Protein AF-A0A2V8C1H8-F1 (afdb_monomer_lite)

Secondary structure (DSSP, 8-state):
--EEEEEEEEHHHHHHHHHHHSSSSS--EEEEEEEEEEEE-TTT-PEEEEEEEEEEEEPPGGGEEEEETTEEEE-SHHHHHHHHHHHTTT-EEEEEEEETTS-SS--HHHHHHHHHHHHHHHHHS---S-EEEEEEETTS-EEEEEE-TT--EEEEEEEEEESSSEEEE-TTTTS----GGGHHHHHHH-HHHHHHHHTS-------STHHHHHHHHH--

Radius of gyration: 19.09 Å; chains: 1; bounding box: 46×41×57 Å

Structure (mmCIF, N/CA/C/O backbone):
data_AF-A0A2V8C1H8-F1
#
_entry.id   AF-A0A2V8C1H8-F1
#
loop_
_atom_site.group_PDB
_atom_site.id
_atom_site.type_symbol
_atom_site.label_atom_id
_atom_site.label_alt_id
_atom_site.label_comp_id
_atom_site.label_asym_id
_atom_site.label_entity_id
_atom_site.label_seq_id
_atom_site.pdbx_PDB_ins_code
_atom_site.Cartn_x
_atom_site.Cartn_y
_atom_site.Cartn_z
_atom_site.occupancy
_atom_site.B_iso_or_equiv
_atom_site.auth_seq_id
_atom_site.auth_comp_id
_atom_site.auth_asym_id
_atom_site.auth_atom_id
_atom_site.pdbx_PDB_model_num
ATOM 1 N N . MET A 1 1 ? 4.255 -23.712 -2.188 1.00 62.22 1 MET A N 1
ATOM 2 C CA . MET A 1 1 ? 4.401 -22.598 -3.149 1.00 62.22 1 MET A CA 1
ATOM 3 C C . MET A 1 1 ? 4.505 -21.315 -2.352 1.00 62.22 1 MET A C 1
ATOM 5 O O . MET A 1 1 ? 3.707 -21.138 -1.440 1.00 62.22 1 MET A O 1
ATOM 9 N N . THR A 1 2 ? 5.492 -20.473 -2.643 1.00 83.75 2 THR A N 1
ATOM 10 C CA . THR A 1 2 ? 5.665 -19.178 -1.969 1.00 83.75 2 THR A CA 1
ATOM 11 C C . THR A 1 2 ? 4.671 -18.170 -2.546 1.00 83.75 2 THR A C 1
ATOM 13 O O . THR A 1 2 ? 4.458 -18.145 -3.760 1.00 83.75 2 THR A O 1
ATOM 16 N N . ILE A 1 3 ? 4.033 -17.376 -1.682 1.00 92.44 3 ILE A N 1
ATOM 17 C CA . ILE A 1 3 ? 3.100 -16.318 -2.090 1.00 92.44 3 ILE A CA 1
ATOM 18 C C . ILE A 1 3 ? 3.845 -14.986 -2.085 1.00 92.44 3 ILE A C 1
ATOM 20 O O . ILE A 1 3 ? 4.402 -14.570 -1.069 1.00 92.44 3 ILE A O 1
ATOM 24 N N . ARG A 1 4 ? 3.822 -14.301 -3.225 1.00 95.19 4 ARG A N 1
ATOM 25 C CA . ARG A 1 4 ? 4.374 -12.966 -3.406 1.00 95.19 4 ARG A CA 1
ATOM 26 C C . ARG A 1 4 ? 3.260 -11.929 -3.314 1.00 95.19 4 ARG A C 1
ATOM 28 O O . ARG A 1 4 ? 2.435 -11.815 -4.218 1.00 95.19 4 ARG A O 1
ATOM 35 N N . HIS A 1 5 ? 3.266 -11.130 -2.252 1.00 97.69 5 HIS A N 1
ATOM 36 C CA . HIS A 1 5 ? 2.336 -10.010 -2.107 1.00 97.69 5 HIS A CA 1
ATOM 37 C C . HIS A 1 5 ? 2.789 -8.798 -2.922 1.00 97.69 5 HIS A C 1
ATOM 39 O O . HIS A 1 5 ? 3.953 -8.395 -2.839 1.00 97.69 5 HIS A O 1
ATOM 45 N N . THR A 1 6 ? 1.873 -8.190 -3.675 1.00 97.94 6 THR A N 1
ATOM 46 C CA . THR A 1 6 ? 2.119 -6.926 -4.386 1.00 97.94 6 THR A CA 1
ATOM 47 C C . THR A 1 6 ? 0.960 -5.950 -4.210 1.00 97.94 6 THR A C 1
ATOM 49 O O . THR A 1 6 ? -0.184 -6.351 -4.001 1.00 97.94 6 THR A O 1
ATOM 52 N N . PHE A 1 7 ? 1.253 -4.657 -4.298 1.00 98.69 7 PHE A N 1
ATOM 53 C CA . PHE A 1 7 ? 0.284 -3.585 -4.106 1.00 98.69 7 PHE A CA 1
ATOM 54 C C . PHE A 1 7 ? 0.324 -2.624 -5.294 1.00 98.69 7 PHE A C 1
ATOM 56 O O . PHE A 1 7 ? 1.380 -2.365 -5.877 1.00 98.69 7 PHE A O 1
ATOM 63 N N . THR A 1 8 ? -0.827 -2.127 -5.730 1.00 98.56 8 THR A N 1
ATOM 64 C CA . THR A 1 8 ? -0.920 -1.200 -6.863 1.00 98.56 8 THR A CA 1
ATOM 65 C C . THR A 1 8 ? -1.994 -0.155 -6.608 1.00 98.56 8 THR A C 1
ATOM 67 O O . THR A 1 8 ? -3.108 -0.491 -6.214 1.00 98.56 8 THR A O 1
ATOM 70 N N . MET A 1 9 ? -1.667 1.105 -6.866 1.00 98.31 9 MET A N 1
ATOM 71 C CA . MET A 1 9 ? -2.604 2.223 -6.807 1.00 98.31 9 MET A CA 1
ATOM 72 C C . MET A 1 9 ? -2.387 3.169 -7.985 1.00 98.31 9 MET A C 1
ATOM 74 O O . MET A 1 9 ? -1.314 3.181 -8.590 1.00 98.31 9 MET A O 1
ATOM 78 N N . LEU A 1 10 ? -3.409 3.942 -8.334 1.00 98.56 10 LEU A N 1
ATOM 79 C CA . LEU A 1 10 ? -3.303 4.968 -9.368 1.00 98.56 10 LEU A CA 1
ATOM 80 C C . LEU A 1 10 ? -2.638 6.234 -8.814 1.00 98.56 10 LEU A C 1
ATOM 82 O O . LEU A 1 10 ? -2.763 6.529 -7.626 1.00 98.56 10 LEU A O 1
ATOM 86 N N . GLY A 1 11 ? -1.993 7.017 -9.680 1.00 98.38 11 GLY A N 1
ATOM 87 C CA . GLY A 1 11 ? -1.379 8.296 -9.304 1.00 98.38 11 GLY A CA 1
ATOM 88 C C . GLY A 1 11 ? -2.382 9.270 -8.676 1.00 98.38 11 GLY A C 1
ATOM 89 O O . GLY A 1 11 ? -2.091 9.888 -7.661 1.00 98.38 11 GLY A O 1
ATOM 90 N N . GLU A 1 12 ? -3.613 9.327 -9.192 1.00 98.19 12 GLU A N 1
ATOM 91 C CA . GLU A 1 12 ? -4.687 10.143 -8.600 1.00 98.19 12 GLU A CA 1
ATOM 92 C C . GLU A 1 12 ? -5.097 9.684 -7.187 1.00 98.19 12 GLU A C 1
ATOM 94 O O . GLU A 1 12 ? -5.473 10.500 -6.344 1.00 98.19 12 GLU A O 1
ATOM 99 N N . GLN A 1 13 ? -5.017 8.377 -6.912 1.00 98.50 13 GLN A N 1
ATOM 100 C CA . GLN A 1 13 ? -5.340 7.800 -5.607 1.00 98.50 13 GLN A CA 1
ATOM 101 C C . GLN A 1 13 ? -4.208 8.065 -4.619 1.00 98.50 13 GLN A C 1
ATOM 103 O O . GLN A 1 13 ? -4.478 8.379 -3.464 1.00 98.50 13 GLN A O 1
ATOM 108 N N . HIS A 1 14 ? -2.961 7.969 -5.079 1.00 98.44 14 HIS A N 1
ATOM 109 C CA . HIS A 1 14 ? -1.776 8.322 -4.305 1.00 98.44 14 HIS A CA 1
ATOM 110 C C . HIS A 1 14 ? -1.769 9.814 -3.949 1.00 98.44 14 HIS A C 1
ATOM 112 O O . HIS A 1 14 ? -1.710 10.130 -2.769 1.00 98.44 14 HIS A O 1
ATOM 118 N N . GLU A 1 15 ? -2.031 10.722 -4.894 1.00 97.75 15 GLU A N 1
ATOM 119 C CA . GLU A 1 15 ? -2.134 12.163 -4.604 1.00 97.75 15 GLU A CA 1
ATOM 120 C C . GLU A 1 15 ? -3.317 12.499 -3.679 1.00 97.75 15 GLU A C 1
ATOM 122 O O . GLU A 1 15 ? -3.250 13.401 -2.839 1.00 97.75 15 GLU A O 1
ATOM 127 N N . ARG A 1 16 ? -4.444 11.787 -3.808 1.00 98.00 16 ARG A N 1
ATOM 128 C CA . ARG A 1 16 ? -5.549 11.916 -2.849 1.00 98.00 16 ARG A CA 1
ATOM 129 C C . ARG A 1 16 ? -5.127 11.445 -1.460 1.00 98.00 16 ARG A C 1
ATOM 131 O O . ARG A 1 16 ? -5.456 12.117 -0.488 1.00 98.00 16 ARG A O 1
ATOM 138 N N . LEU A 1 17 ? -4.435 10.313 -1.366 1.00 98.00 17 LEU A N 1
ATOM 139 C CA . LEU A 1 17 ? -3.946 9.777 -0.102 1.00 98.00 17 LEU A CA 1
ATOM 140 C C . LEU A 1 17 ? -2.937 10.734 0.540 1.00 98.00 17 LEU A C 1
ATOM 142 O O . LEU A 1 17 ? -3.118 11.087 1.697 1.00 98.00 17 LEU A O 1
ATOM 146 N N . ARG A 1 18 ? -1.971 11.244 -0.228 1.00 97.25 18 ARG A N 1
ATOM 147 C CA . ARG A 1 18 ? -0.980 12.235 0.205 1.00 97.25 18 ARG A CA 1
ATOM 148 C C . ARG A 1 18 ? -1.628 13.464 0.826 1.00 97.25 18 ARG A C 1
ATOM 150 O O . ARG A 1 18 ? -1.292 13.842 1.942 1.00 97.25 18 ARG A O 1
ATOM 157 N N . ARG A 1 19 ? -2.623 14.051 0.149 1.00 96.69 19 ARG A N 1
ATOM 158 C CA . ARG A 1 19 ? -3.369 15.211 0.672 1.00 96.69 19 ARG A CA 1
ATOM 159 C C . ARG A 1 19 ? -4.140 14.915 1.957 1.00 96.69 19 ARG A C 1
ATOM 161 O O . ARG A 1 19 ? -4.342 15.827 2.749 1.00 96.69 19 ARG A O 1
ATOM 168 N N . LEU A 1 20 ? -4.599 13.678 2.149 1.00 96.06 20 LEU A N 1
ATOM 169 C CA . LEU A 1 20 ? -5.289 13.266 3.372 1.00 96.06 20 LEU A CA 1
ATOM 170 C C . LEU A 1 20 ? -4.312 12.975 4.513 1.00 96.06 20 LEU A C 1
ATOM 172 O O . LEU A 1 20 ? -4.609 13.322 5.653 1.00 96.06 20 LEU A O 1
ATOM 176 N N . LEU A 1 21 ? -3.194 12.310 4.222 1.00 95.88 21 LEU A N 1
ATOM 177 C CA . LEU A 1 21 ? -2.250 11.836 5.229 1.00 95.88 21 LEU A CA 1
ATOM 178 C C . LEU A 1 21 ? -1.281 12.932 5.688 1.00 95.88 21 LEU A C 1
ATOM 180 O O . LEU A 1 21 ? -1.012 13.041 6.879 1.00 95.88 21 LEU A O 1
ATOM 184 N N . LEU A 1 22 ? -0.808 13.777 4.772 1.00 94.56 22 LEU A N 1
ATOM 185 C CA . LEU A 1 22 ? 0.184 14.831 5.030 1.00 94.56 22 LEU A CA 1
ATOM 186 C C . LEU A 1 22 ? -0.468 16.220 5.106 1.00 94.56 22 LEU A C 1
ATOM 188 O O . LEU A 1 22 ? 0.039 17.203 4.566 1.00 94.56 22 LEU A O 1
ATOM 192 N N . ARG A 1 23 ? -1.665 16.293 5.699 1.00 91.25 23 ARG A N 1
ATOM 193 C CA . ARG A 1 23 ? -2.456 17.534 5.767 1.00 91.25 23 ARG A CA 1
ATOM 194 C C . ARG A 1 23 ? -1.950 18.523 6.822 1.00 91.25 23 ARG A C 1
ATOM 196 O O . ARG A 1 23 ? -2.238 19.712 6.723 1.00 91.25 23 ARG A O 1
ATOM 203 N N . ASP A 1 24 ? -1.279 18.013 7.848 1.00 92.19 24 ASP A N 1
ATOM 204 C CA . ASP A 1 24 ? -0.746 18.741 8.996 1.00 92.19 24 ASP A CA 1
ATOM 205 C C . ASP A 1 24 ? 0.462 17.972 9.574 1.00 92.19 24 ASP A C 1
ATOM 207 O O . ASP A 1 24 ? 0.875 16.955 9.018 1.00 92.19 24 ASP A O 1
ATOM 211 N N . GLU A 1 25 ? 1.054 18.478 10.658 1.00 92.69 25 GLU A N 1
ATOM 212 C CA . GLU A 1 25 ? 2.245 17.894 11.301 1.00 92.69 25 GLU A CA 1
ATOM 213 C C . GLU A 1 25 ? 1.931 16.684 12.207 1.00 92.69 25 GLU A C 1
ATOM 215 O O . GLU A 1 25 ? 2.833 16.155 12.850 1.00 92.69 25 GLU A O 1
ATOM 220 N N . SER A 1 26 ? 0.668 16.251 12.291 1.00 94.06 26 SER A N 1
ATOM 221 C CA . SER A 1 26 ? 0.239 15.106 13.098 1.00 94.06 26 SER A CA 1
ATOM 222 C C . SER A 1 26 ? -0.064 13.890 12.222 1.00 94.06 26 SER A C 1
ATOM 224 O O . SER A 1 26 ? -0.564 14.023 11.105 1.00 94.06 26 SER A O 1
ATOM 226 N N . GLU A 1 27 ? 0.162 12.676 12.725 1.00 94.25 27 GLU A N 1
ATOM 227 C CA . GLU A 1 27 ? -0.199 11.454 11.997 1.00 94.25 27 GLU A CA 1
ATOM 228 C C . GLU A 1 27 ? -1.684 11.460 11.650 1.00 94.25 27 GLU A C 1
ATOM 230 O O . GLU A 1 27 ? -2.518 11.817 12.481 1.00 94.25 27 GLU A O 1
ATOM 235 N N . TYR A 1 28 ? -2.042 11.085 10.428 1.00 95.12 28 TYR A N 1
ATOM 236 C CA . TYR A 1 28 ? -3.434 10.924 10.008 1.00 95.12 28 TYR A CA 1
ATOM 237 C C . TYR A 1 28 ? -3.648 9.509 9.476 1.00 95.12 28 TYR A C 1
ATOM 239 O O . TYR A 1 28 ? -2.716 8.886 8.981 1.00 95.12 28 TYR A O 1
ATOM 247 N N . GLY A 1 29 ? -4.884 9.016 9.546 1.00 95.06 29 GLY A N 1
ATOM 248 C CA . GLY A 1 29 ? -5.277 7.698 9.057 1.00 95.06 29 GLY A CA 1
ATOM 249 C C . GLY A 1 29 ? -6.221 7.752 7.853 1.00 95.06 29 GLY A C 1
ATOM 250 O O . GLY A 1 29 ? -7.087 8.620 7.735 1.00 95.06 29 GLY A O 1
ATOM 251 N N . ALA A 1 30 ? -6.111 6.775 6.965 1.00 97.31 30 ALA A N 1
ATOM 252 C CA . ALA A 1 30 ? -7.048 6.534 5.878 1.00 97.31 30 ALA A CA 1
ATOM 253 C C . ALA A 1 30 ? -7.290 5.031 5.716 1.00 97.31 30 ALA A C 1
ATOM 255 O O . ALA A 1 30 ? -6.466 4.196 6.084 1.00 97.31 30 ALA A O 1
ATOM 256 N N . LEU A 1 31 ? -8.430 4.678 5.134 1.00 98.06 31 LEU A N 1
ATOM 257 C CA . LEU A 1 31 ? -8.757 3.305 4.776 1.00 98.06 31 LEU A CA 1
ATOM 258 C C . LEU A 1 31 ? -8.797 3.182 3.254 1.00 98.06 31 LEU A C 1
ATOM 260 O O . LEU A 1 31 ? -9.391 4.012 2.568 1.00 98.06 31 LEU A O 1
ATOM 264 N N . LEU A 1 32 ? -8.196 2.133 2.705 1.00 98.50 32 LEU A N 1
ATOM 265 C CA . LEU A 1 32 ? -8.267 1.827 1.279 1.00 98.50 32 LEU A CA 1
ATOM 266 C C . LEU A 1 32 ? -9.083 0.557 1.072 1.00 98.50 32 LEU A C 1
ATOM 268 O O . LEU A 1 32 ? -8.862 -0.444 1.752 1.00 98.50 32 LEU A O 1
ATOM 272 N N . LEU A 1 33 ? -9.989 0.574 0.096 1.00 98.25 33 LEU A N 1
ATOM 273 C CA . LEU A 1 33 ? -10.590 -0.648 -0.436 1.00 98.25 33 LEU A CA 1
ATOM 274 C C . LEU A 1 33 ? -9.826 -1.083 -1.673 1.00 98.25 33 LEU A C 1
ATOM 276 O O . LEU A 1 33 ? -9.645 -0.297 -2.604 1.00 98.25 33 LEU A O 1
ATOM 280 N N . CYS A 1 34 ? -9.441 -2.352 -1.705 1.00 98.62 34 CYS A N 1
ATOM 281 C CA . CYS A 1 34 ? -8.618 -2.917 -2.757 1.00 98.62 34 CYS A CA 1
ATOM 282 C C . CYS A 1 34 ? -9.319 -4.106 -3.417 1.00 98.62 34 CYS A C 1
ATOM 284 O O . CYS A 1 34 ? -9.751 -5.047 -2.755 1.00 98.62 34 CYS A O 1
ATOM 286 N N . GLY A 1 35 ? -9.375 -4.103 -4.747 1.00 98.19 35 GLY A N 1
ATOM 287 C CA . GLY A 1 35 ? -9.619 -5.321 -5.509 1.00 98.19 35 GLY A CA 1
ATOM 288 C C . GLY A 1 35 ? -8.474 -6.306 -5.314 1.00 98.19 35 GLY A C 1
ATOM 289 O O . GLY A 1 35 ? -7.346 -5.906 -5.015 1.00 98.19 35 GLY A O 1
ATOM 290 N N . ARG A 1 36 ? -8.758 -7.593 -5.501 1.00 96.69 36 ARG A N 1
ATOM 291 C CA . ARG A 1 36 ? -7.769 -8.659 -5.359 1.00 96.69 36 ARG A CA 1
ATOM 292 C C . ARG A 1 36 ? -7.553 -9.366 -6.693 1.00 96.69 36 ARG A C 1
ATOM 294 O O . ARG A 1 36 ? -8.512 -9.669 -7.397 1.00 96.69 36 ARG A O 1
ATOM 301 N N . SER A 1 37 ? -6.306 -9.688 -7.008 1.00 95.62 37 SER A N 1
ATOM 302 C CA . SER A 1 37 ? -5.939 -10.564 -8.121 1.00 95.62 37 SER A CA 1
ATOM 303 C C . SER A 1 37 ? -4.988 -11.637 -7.612 1.00 95.62 37 SER A C 1
ATOM 305 O O . SER A 1 37 ? -4.054 -11.326 -6.879 1.00 95.62 37 SER A O 1
ATOM 307 N N . LYS A 1 38 ? -5.241 -12.891 -7.984 1.00 95.44 38 LYS A N 1
ATOM 308 C CA . LYS A 1 38 ? -4.372 -14.025 -7.675 1.00 95.44 38 LYS A CA 1
ATOM 309 C C . LYS A 1 38 ? -3.979 -14.687 -8.982 1.00 95.44 38 LYS A C 1
ATOM 311 O O . LYS A 1 38 ? -4.856 -15.113 -9.729 1.00 95.44 38 LYS A O 1
ATOM 316 N N . GLN A 1 39 ? -2.688 -14.726 -9.271 1.00 93.94 39 GLN A N 1
ATOM 317 C CA . GLN A 1 39 ? -2.152 -15.275 -10.515 1.00 93.94 39 GLN A CA 1
ATOM 318 C C . GLN A 1 39 ? -0.951 -16.156 -10.200 1.00 93.94 39 GLN A C 1
ATOM 320 O O . GLN A 1 39 ? -0.245 -15.908 -9.229 1.00 93.94 39 GLN A O 1
ATOM 325 N N . VAL A 1 40 ? -0.710 -17.174 -11.017 1.00 94.56 40 VAL A N 1
ATOM 326 C CA . VAL A 1 40 ? 0.555 -17.915 -10.981 1.00 94.56 40 VAL A CA 1
ATOM 327 C C . VAL A 1 40 ? 1.455 -17.296 -12.042 1.00 94.56 40 VAL A C 1
ATOM 329 O O . VAL A 1 40 ? 1.056 -17.243 -13.205 1.00 94.56 40 VAL A O 1
ATOM 332 N N . ASP A 1 41 ? 2.630 -16.795 -11.658 1.00 89.38 41 ASP A N 1
ATOM 333 C CA . ASP A 1 41 ? 3.636 -16.335 -12.619 1.00 89.38 41 ASP A CA 1
ATOM 334 C C . ASP A 1 41 ? 4.047 -17.553 -13.470 1.00 89.38 41 ASP A C 1
ATOM 336 O O . ASP A 1 41 ? 4.598 -18.513 -12.927 1.00 89.38 41 ASP A O 1
ATOM 340 N N . PRO A 1 42 ? 3.773 -17.567 -14.787 1.00 88.12 42 PRO A N 1
ATOM 341 C CA . PRO A 1 42 ? 4.017 -18.747 -15.611 1.00 88.12 42 PRO A CA 1
ATOM 342 C C . PRO A 1 42 ? 5.512 -19.014 -15.846 1.00 88.12 42 PRO A C 1
ATOM 344 O O . PRO A 1 42 ? 5.861 -20.096 -16.311 1.00 88.12 42 PRO A O 1
ATOM 347 N N . TRP A 1 43 ? 6.396 -18.062 -15.524 1.00 86.88 43 TRP A N 1
ATOM 348 C CA . TRP A 1 43 ? 7.846 -18.219 -15.631 1.00 86.88 43 TRP A CA 1
ATOM 349 C C . TRP A 1 43 ? 8.486 -18.724 -14.337 1.00 86.88 43 TRP A C 1
ATOM 351 O O . TRP A 1 43 ? 9.454 -19.476 -14.405 1.00 86.88 43 TRP A O 1
ATOM 361 N N . THR A 1 44 ? 7.983 -18.314 -13.168 1.00 89.38 44 THR A N 1
ATOM 362 C CA . THR A 1 44 ? 8.566 -18.712 -11.869 1.00 89.38 44 THR A CA 1
ATOM 363 C C . THR A 1 44 ? 7.751 -19.771 -11.128 1.00 89.38 44 THR A C 1
ATOM 365 O O . THR A 1 44 ? 8.272 -20.420 -10.225 1.00 89.38 44 THR A O 1
ATOM 368 N N . GLY A 1 45 ? 6.477 -19.955 -11.481 1.00 91.50 45 GLY A N 1
ATOM 369 C CA . GLY A 1 45 ? 5.530 -20.799 -10.750 1.00 91.50 45 GLY A CA 1
ATOM 370 C C . GLY A 1 45 ? 5.093 -20.223 -9.396 1.00 91.50 45 GLY A C 1
ATOM 371 O O . GLY A 1 45 ? 4.365 -20.887 -8.657 1.00 91.50 45 GLY A O 1
ATOM 372 N N . GLU A 1 46 ? 5.531 -19.010 -9.044 1.00 93.69 46 GLU A N 1
ATOM 373 C CA . GLU A 1 46 ? 5.136 -18.334 -7.807 1.00 93.69 46 GLU A CA 1
ATOM 374 C C . GLU A 1 46 ? 3.705 -17.805 -7.900 1.00 93.69 46 GLU A C 1
ATOM 376 O O . GLU A 1 46 ? 3.252 -17.357 -8.954 1.00 93.69 46 GLU A O 1
ATOM 381 N N . ILE A 1 47 ? 2.995 -17.808 -6.774 1.00 95.44 47 ILE A N 1
ATOM 382 C CA . ILE A 1 47 ? 1.664 -17.208 -6.694 1.00 95.44 47 ILE A CA 1
ATOM 383 C C . ILE A 1 47 ? 1.836 -15.724 -6.382 1.00 95.44 47 ILE A C 1
ATOM 385 O O . ILE A 1 47 ? 2.346 -15.373 -5.321 1.00 95.44 47 ILE A O 1
ATOM 389 N N . GLU A 1 48 ? 1.375 -14.848 -7.265 1.00 95.50 48 GLU A N 1
ATOM 390 C CA . GLU A 1 48 ? 1.233 -13.425 -6.982 1.00 95.50 48 GLU A CA 1
ATOM 391 C C . GLU A 1 48 ? -0.165 -13.138 -6.432 1.00 95.50 48 GLU A C 1
ATOM 393 O O . GLU A 1 48 ? -1.170 -13.347 -7.113 1.00 95.50 48 GLU A O 1
ATOM 398 N N . GLU A 1 49 ? -0.214 -12.604 -5.215 1.00 97.00 49 GLU A N 1
ATOM 399 C CA . GLU A 1 49 ? -1.421 -12.065 -4.595 1.00 97.00 49 GLU A CA 1
ATOM 400 C C . GLU A 1 49 ? -1.316 -10.533 -4.625 1.00 97.00 49 GLU A C 1
ATOM 402 O O . GLU A 1 49 ? -0.491 -9.925 -3.937 1.00 97.00 49 GLU A O 1
ATOM 407 N N . ARG A 1 50 ? -2.108 -9.897 -5.488 1.00 97.38 50 ARG A N 1
ATOM 408 C CA . ARG A 1 50 ? -2.056 -8.457 -5.749 1.00 97.38 50 ARG A CA 1
ATOM 409 C C . ARG A 1 50 ? -3.290 -7.749 -5.210 1.00 97.38 50 ARG A C 1
ATOM 411 O O . ARG A 1 50 ? -4.411 -8.086 -5.590 1.00 97.38 50 ARG A O 1
ATOM 418 N N . ALA A 1 51 ? -3.066 -6.703 -4.422 1.00 98.56 51 ALA A N 1
ATOM 419 C CA . ALA A 1 51 ? -4.076 -5.704 -4.099 1.00 98.56 51 ALA A CA 1
ATOM 420 C C . ALA A 1 51 ? -4.017 -4.532 -5.086 1.00 98.56 51 ALA A C 1
ATOM 422 O O . ALA A 1 51 ? -2.939 -4.018 -5.388 1.00 98.56 51 ALA A O 1
ATOM 423 N N . VAL A 1 52 ? -5.180 -4.108 -5.581 1.00 98.50 52 VAL A N 1
ATOM 424 C CA . VAL A 1 52 ? -5.330 -2.951 -6.473 1.00 98.50 52 VAL A CA 1
ATOM 425 C C . VAL A 1 52 ? -6.319 -1.976 -5.851 1.00 98.50 52 VAL A C 1
ATOM 427 O O . VAL A 1 52 ? -7.491 -2.321 -5.697 1.00 98.50 52 VAL A O 1
ATOM 430 N N . VAL A 1 53 ? -5.872 -0.777 -5.488 1.00 98.69 53 VAL A N 1
ATOM 431 C CA . VAL A 1 53 ? -6.718 0.228 -4.830 1.00 98.69 53 VAL A CA 1
ATOM 432 C C . VAL A 1 53 ? -7.891 0.610 -5.738 1.00 98.69 53 VAL A C 1
ATOM 434 O O . VAL A 1 53 ? -7.719 0.987 -6.895 1.00 98.69 53 VAL A O 1
ATOM 437 N N . GLN A 1 54 ? -9.105 0.500 -5.201 1.00 98.12 54 GLN A N 1
ATOM 438 C CA . GLN A 1 54 ? -10.353 0.935 -5.834 1.00 98.12 54 GLN A CA 1
ATOM 439 C C . GLN A 1 54 ? -10.840 2.259 -5.249 1.00 98.12 54 GLN A C 1
ATOM 441 O O . GLN A 1 54 ? -11.394 3.083 -5.971 1.00 98.12 54 GLN A O 1
ATOM 446 N N . GLN A 1 55 ? -10.648 2.462 -3.944 1.00 98.12 55 GLN A N 1
ATOM 447 C CA . GLN A 1 55 ? -11.158 3.634 -3.244 1.00 98.12 55 GLN A CA 1
ATOM 448 C C . GLN A 1 55 ? -10.229 4.035 -2.101 1.00 98.12 55 GLN A C 1
ATOM 450 O O . GLN A 1 55 ? -9.795 3.182 -1.331 1.00 98.12 55 GLN A O 1
ATOM 455 N N . VAL A 1 56 ? -9.988 5.342 -1.981 1.00 98.44 56 VAL A N 1
ATOM 456 C CA . VAL A 1 56 ? -9.355 5.984 -0.823 1.00 98.44 56 VAL A CA 1
ATOM 457 C C . VAL A 1 56 ? -10.461 6.597 0.033 1.00 98.44 56 VAL A C 1
ATOM 459 O O . VAL A 1 56 ? -11.255 7.401 -0.467 1.00 98.44 56 VAL A O 1
ATOM 462 N N . ILE A 1 57 ? -10.536 6.198 1.298 1.00 97.81 57 ILE A N 1
ATOM 463 C CA . ILE A 1 57 ? -11.561 6.604 2.258 1.00 97.81 57 ILE A CA 1
ATOM 464 C C . ILE A 1 57 ? -10.854 7.352 3.384 1.00 97.81 57 ILE A C 1
ATOM 466 O O . ILE A 1 57 ? -9.988 6.807 4.062 1.00 97.81 57 ILE A O 1
ATOM 470 N N . GLU A 1 58 ? -11.213 8.616 3.559 1.00 95.69 58 GLU A N 1
ATOM 471 C CA . GLU A 1 58 ? -10.753 9.406 4.695 1.00 95.69 58 GLU A CA 1
ATOM 472 C C . GLU A 1 58 ? -11.315 8.824 5.995 1.00 95.69 58 GLU A C 1
ATOM 474 O O . GLU A 1 58 ? -12.484 8.428 6.041 1.00 95.69 58 GLU A O 1
ATOM 479 N N . MET A 1 59 ? -10.489 8.763 7.042 1.00 93.56 59 MET A N 1
ATOM 480 C CA . MET A 1 59 ? -10.988 8.412 8.366 1.00 93.56 59 MET A CA 1
ATOM 481 C C . MET A 1 59 ? -12.000 9.475 8.820 1.00 93.56 59 MET A C 1
ATOM 483 O O . MET A 1 59 ? -11.659 10.658 8.794 1.00 93.56 59 MET A O 1
ATOM 487 N N . PRO A 1 60 ? -13.224 9.098 9.234 1.00 91.50 60 PRO A N 1
ATOM 488 C CA . PRO A 1 60 ? -14.203 10.073 9.695 1.00 91.50 60 PRO A CA 1
ATOM 489 C C . PRO A 1 60 ? -13.631 10.900 10.858 1.00 91.50 60 PRO A C 1
ATOM 491 O O . PRO A 1 60 ? -13.128 10.294 11.809 1.00 91.50 60 PRO A O 1
ATOM 494 N N . PRO A 1 61 ? -13.684 12.246 10.821 1.00 88.62 61 PRO A N 1
ATOM 495 C CA . PRO A 1 61 ? -13.100 13.085 11.868 1.00 88.62 61 PRO A CA 1
ATOM 496 C C . PRO A 1 61 ? -13.609 12.749 13.274 1.00 88.62 61 PRO A C 1
ATOM 498 O O . PRO A 1 61 ? -12.847 12.786 14.232 1.00 88.62 61 PRO A O 1
ATOM 501 N N . GLU A 1 62 ? -14.877 12.357 13.399 1.00 92.12 62 GLU A N 1
ATOM 502 C CA . GLU A 1 62 ? -15.510 11.946 14.654 1.00 92.12 62 GLU A CA 1
ATOM 503 C C . GLU A 1 62 ? -15.011 10.601 15.198 1.00 92.12 62 GLU A C 1
ATOM 505 O O . GLU A 1 62 ? -15.208 10.297 16.374 1.00 92.12 62 GLU A O 1
ATOM 510 N N . ALA A 1 63 ? -14.384 9.780 14.353 1.00 92.88 63 ALA A N 1
ATOM 511 C CA . ALA A 1 63 ? -13.766 8.530 14.772 1.00 92.88 63 ALA A CA 1
ATOM 512 C C . ALA A 1 63 ? -12.356 8.749 15.326 1.00 92.88 63 ALA A C 1
ATOM 514 O O . ALA A 1 63 ? -11.799 7.829 15.912 1.00 92.88 63 ALA A O 1
ATOM 515 N N . VAL A 1 64 ? -11.762 9.927 15.152 1.00 93.56 64 VAL A N 1
ATOM 516 C CA . VAL A 1 64 ? -10.418 10.234 15.636 1.00 93.56 64 VAL A CA 1
ATOM 517 C C . VAL A 1 64 ? -10.508 10.773 17.063 1.00 93.56 64 VAL A C 1
ATOM 519 O O . VAL A 1 64 ? -11.122 11.810 17.298 1.00 93.56 64 VAL A O 1
ATOM 522 N N . PHE A 1 65 ? -9.886 10.084 18.018 1.00 92.62 65 PHE A N 1
ATOM 523 C CA . PHE A 1 65 ? -9.880 10.503 19.422 1.00 92.62 65 PHE A CA 1
ATOM 524 C C . PHE A 1 65 ? -8.712 11.432 19.740 1.00 92.62 65 PHE A C 1
ATOM 526 O O . PHE A 1 65 ? -8.897 12.454 20.395 1.00 92.62 65 PHE A O 1
ATOM 533 N N . GLU A 1 66 ? -7.516 11.088 19.265 1.00 93.44 66 GLU A N 1
ATOM 534 C CA . GLU A 1 66 ? -6.296 11.853 19.512 1.00 93.44 66 GLU A CA 1
ATOM 535 C C . GLU A 1 66 ? -5.321 11.675 18.349 1.00 93.44 66 GLU A C 1
ATOM 537 O O . GLU A 1 66 ? -5.255 10.603 17.743 1.00 93.44 66 GLU A O 1
ATOM 542 N N . ARG A 1 67 ? -4.574 12.736 18.035 1.00 93.88 67 ARG A N 1
ATOM 543 C CA . ARG A 1 67 ? -3.510 12.739 17.030 1.00 93.88 67 ARG A CA 1
ATOM 544 C C . ARG A 1 67 ? -2.339 13.559 17.541 1.00 93.88 67 ARG A C 1
ATOM 546 O O . ARG A 1 67 ? -2.525 14.677 18.020 1.00 93.88 67 ARG A O 1
ATOM 553 N N . THR A 1 68 ? -1.146 13.019 17.379 1.00 92.00 68 THR A N 1
ATOM 554 C CA . THR A 1 68 ? 0.133 13.669 17.647 1.00 92.00 68 THR A CA 1
ATOM 555 C C . THR A 1 68 ? 1.038 13.493 16.419 1.00 92.00 68 THR A C 1
ATOM 557 O O . THR A 1 68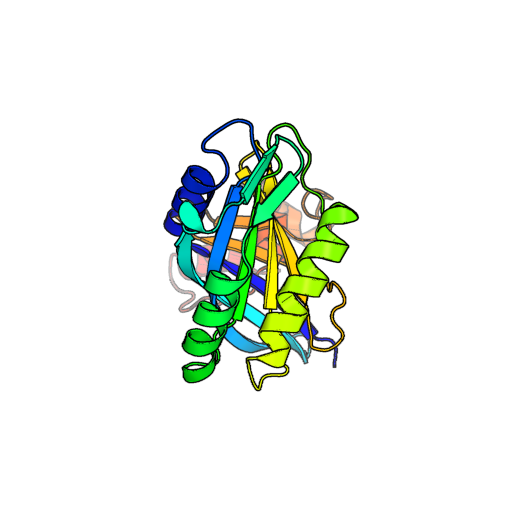 ? 0.685 12.730 15.519 1.00 92.00 68 THR A O 1
ATOM 560 N N . PRO A 1 69 ? 2.212 14.140 16.358 1.00 90.38 69 PRO A N 1
ATOM 561 C CA . PRO A 1 69 ? 3.200 13.892 15.301 1.00 90.38 69 PRO A CA 1
ATOM 562 C C . PRO A 1 69 ? 3.685 12.442 15.179 1.00 90.38 69 PRO A C 1
ATOM 564 O O . PRO A 1 69 ? 4.283 12.092 14.170 1.00 90.38 69 PRO A O 1
ATOM 567 N N . THR A 1 70 ? 3.454 11.603 16.193 1.00 88.31 70 THR A N 1
ATOM 568 C CA . THR A 1 70 ? 3.996 10.234 16.257 1.00 88.31 70 THR A CA 1
ATOM 569 C C . THR A 1 70 ? 2.964 9.182 16.657 1.00 88.31 70 THR A C 1
ATOM 571 O O . THR A 1 70 ? 3.340 8.080 17.055 1.00 88.31 70 THR A O 1
ATOM 574 N N . SER A 1 71 ? 1.684 9.547 16.728 1.00 88.56 71 SER A N 1
ATOM 575 C CA . SER A 1 71 ? 0.620 8.598 17.047 1.00 88.56 71 SER A CA 1
ATOM 576 C C . SER A 1 71 ? -0.755 9.117 16.652 1.00 88.56 71 SER A C 1
ATOM 578 O O . SER A 1 71 ? -1.048 10.313 16.737 1.00 88.56 71 SER A O 1
ATOM 580 N N . MET A 1 72 ? -1.653 8.189 16.335 1.00 91.38 72 MET A N 1
ATOM 581 C CA . MET A 1 72 ? -3.077 8.457 16.184 1.00 91.38 72 MET A CA 1
ATOM 582 C C . MET A 1 72 ? -3.916 7.372 16.867 1.00 91.38 72 MET A C 1
ATOM 584 O O . MET A 1 72 ? -3.774 6.183 16.589 1.00 91.38 72 MET A O 1
ATOM 588 N N . THR A 1 73 ? -4.863 7.797 17.701 1.00 91.19 73 THR A N 1
ATOM 589 C CA . THR A 1 73 ? -5.854 6.925 18.344 1.00 91.19 73 THR A CA 1
ATOM 590 C C . THR A 1 73 ? -7.227 7.176 17.729 1.00 91.19 73 THR A C 1
ATOM 592 O O . THR A 1 73 ? -7.673 8.321 17.617 1.00 91.19 73 THR A O 1
ATOM 595 N N . TRP A 1 74 ? -7.927 6.111 17.343 1.00 93.56 74 TRP A N 1
ATOM 596 C CA . TRP A 1 74 ? -9.199 6.201 16.630 1.00 93.56 74 TRP A CA 1
ATOM 597 C C . TRP A 1 74 ? -10.157 5.056 16.995 1.00 93.56 74 TRP A C 1
ATOM 599 O O . TRP A 1 74 ? -9.754 3.996 17.468 1.00 93.56 74 TRP A O 1
ATOM 609 N N . SER A 1 75 ? -11.456 5.275 16.796 1.00 92.88 75 SER A N 1
ATOM 610 C CA . SER A 1 75 ? -12.506 4.271 16.954 1.00 92.88 75 SER A CA 1
ATOM 611 C C . SER A 1 75 ? -12.413 3.248 15.839 1.00 92.88 75 SER A C 1
ATOM 613 O O . SER A 1 75 ? -12.473 3.612 14.675 1.00 92.88 75 SER A O 1
ATOM 615 N N . THR A 1 76 ? -12.436 1.961 16.161 1.00 91.94 76 THR A N 1
ATOM 616 C CA . THR A 1 76 ? -12.415 0.881 15.162 1.00 91.94 76 THR A CA 1
ATOM 617 C C . THR A 1 76 ? -13.733 0.707 14.391 1.00 91.94 76 THR A C 1
ATOM 619 O O . THR A 1 76 ? -13.817 -0.081 13.445 1.00 91.94 76 THR A O 1
ATOM 622 N N . THR A 1 77 ? -14.775 1.470 14.741 1.00 94.38 77 THR A N 1
ATOM 623 C CA . THR A 1 77 ? -16.111 1.408 14.122 1.00 94.38 77 THR A CA 1
ATOM 624 C C . THR A 1 77 ? -16.099 1.590 12.595 1.00 94.38 77 THR A C 1
ATOM 626 O O . THR A 1 77 ? -16.743 0.789 11.905 1.00 94.38 77 THR A O 1
ATOM 629 N N . PRO A 1 78 ? -15.382 2.575 12.010 1.00 95.06 78 PRO A N 1
ATOM 630 C CA . PRO A 1 78 ? -15.296 2.728 10.560 1.00 95.06 78 PRO A CA 1
ATOM 631 C C . PRO A 1 78 ? -14.668 1.507 9.886 1.00 95.06 78 PRO A C 1
ATOM 633 O O . PRO A 1 78 ? -15.177 1.058 8.861 1.00 95.06 78 PRO A O 1
ATOM 636 N N . LEU A 1 79 ? -13.630 0.916 10.488 1.00 96.25 79 LEU A N 1
ATOM 637 C CA . LEU A 1 79 ? -12.979 -0.285 9.964 1.00 96.25 79 LEU A CA 1
ATOM 638 C C . LEU A 1 79 ? -13.911 -1.498 10.005 1.00 96.25 79 LEU A C 1
ATOM 640 O O . LEU A 1 79 ? -14.036 -2.207 9.007 1.00 96.25 79 LEU A O 1
ATOM 644 N N . PHE A 1 80 ? -14.632 -1.703 11.108 1.00 95.44 80 PHE A N 1
ATOM 645 C CA . PHE A 1 80 ? -15.618 -2.781 11.224 1.00 95.44 80 PHE A CA 1
ATOM 646 C C . PHE A 1 80 ? -16.737 -2.658 10.174 1.00 95.44 80 PHE A C 1
ATOM 648 O O . PHE A 1 80 ? -17.123 -3.638 9.524 1.00 95.44 80 PHE A O 1
ATOM 655 N N . ASN A 1 81 ? -17.251 -1.441 9.972 1.00 94.19 81 ASN A N 1
ATOM 656 C CA . ASN A 1 81 ? -18.263 -1.157 8.955 1.00 94.19 81 ASN A CA 1
ATOM 657 C C . ASN A 1 81 ? -17.714 -1.370 7.539 1.00 94.19 81 ASN A C 1
ATOM 659 O O . ASN A 1 81 ? -18.400 -1.952 6.689 1.00 94.19 81 ASN A O 1
ATOM 663 N N . LEU A 1 82 ? -16.468 -0.958 7.298 1.00 95.75 82 LEU A N 1
ATOM 664 C CA . LEU A 1 82 ? -15.790 -1.168 6.029 1.00 95.75 82 LEU A CA 1
ATOM 665 C C . LEU A 1 82 ? -15.612 -2.661 5.737 1.00 95.75 82 LEU A C 1
ATOM 667 O O . LEU A 1 82 ? -16.011 -3.105 4.662 1.00 95.75 82 LEU A O 1
ATOM 671 N N . ALA A 1 83 ? -15.130 -3.444 6.705 1.00 96.88 83 ALA A N 1
ATOM 672 C CA . ALA A 1 83 ? -14.976 -4.898 6.615 1.00 96.88 83 ALA A CA 1
ATOM 673 C C . ALA A 1 83 ? -16.287 -5.598 6.235 1.00 96.88 83 ALA A C 1
ATOM 675 O O . ALA A 1 83 ? -16.325 -6.395 5.295 1.00 96.88 83 ALA A O 1
ATOM 676 N N . LYS A 1 84 ? -17.408 -5.215 6.864 1.00 94.00 84 LYS A N 1
ATOM 677 C CA . LYS A 1 84 ? -18.741 -5.726 6.498 1.00 94.00 84 LYS A CA 1
ATOM 678 C C . LYS A 1 84 ? -19.081 -5.463 5.025 1.00 94.00 84 LYS A C 1
ATOM 680 O O . LYS A 1 84 ? -19.670 -6.317 4.362 1.00 94.00 84 LYS A O 1
ATOM 685 N N . SER A 1 85 ? -18.751 -4.277 4.513 1.00 92.31 85 SER A N 1
ATOM 686 C CA . SER A 1 85 ? -19.021 -3.914 3.118 1.00 92.31 85 SER A CA 1
ATOM 687 C C . SER A 1 85 ? -18.074 -4.602 2.125 1.00 92.31 85 SER A C 1
ATOM 689 O O . SER A 1 85 ? -18.534 -5.043 1.068 1.00 92.31 85 SER A O 1
ATOM 691 N N . ALA A 1 86 ? -16.797 -4.747 2.496 1.00 96.12 86 ALA A N 1
ATOM 692 C CA . ALA A 1 86 ? -15.736 -5.377 1.717 1.00 96.12 86 ALA A CA 1
ATOM 693 C C . ALA A 1 86 ? -15.983 -6.878 1.522 1.00 96.12 86 ALA A C 1
ATOM 695 O O . ALA A 1 86 ? -15.774 -7.396 0.425 1.00 96.12 86 ALA A O 1
ATOM 696 N N . MET A 1 87 ? -16.514 -7.548 2.552 1.00 95.19 87 MET A N 1
ATOM 697 C CA . MET A 1 87 ? -16.821 -8.982 2.551 1.00 95.19 87 MET A CA 1
ATOM 698 C C . MET A 1 87 ? -17.696 -9.409 1.369 1.00 95.19 87 MET A C 1
ATOM 700 O O . MET A 1 87 ? -17.423 -10.421 0.735 1.00 95.19 87 MET A O 1
ATOM 704 N N . ARG A 1 88 ? -18.710 -8.612 1.002 1.00 91.44 88 ARG A N 1
ATOM 705 C CA . ARG A 1 88 ? -19.643 -8.962 -0.089 1.00 91.44 88 ARG A CA 1
ATOM 706 C C . ARG A 1 88 ? -18.977 -9.105 -1.459 1.00 91.44 88 ARG A C 1
ATOM 708 O O . ARG A 1 88 ? -19.568 -9.694 -2.355 1.00 91.44 88 ARG A O 1
ATOM 715 N N . ARG A 1 89 ? -17.802 -8.501 -1.643 1.00 93.81 89 ARG A N 1
ATOM 716 C CA . ARG A 1 89 ? -17.061 -8.474 -2.911 1.00 93.81 89 ARG A CA 1
ATOM 717 C C . ARG A 1 89 ? -15.654 -9.063 -2.776 1.00 93.81 89 ARG A C 1
ATOM 719 O O . ARG A 1 89 ? -14.863 -8.882 -3.695 1.00 93.81 89 ARG A O 1
ATOM 726 N N . ASP A 1 90 ? -15.350 -9.711 -1.646 1.00 94.75 90 ASP A N 1
ATOM 727 C CA . ASP A 1 90 ? -14.005 -10.185 -1.286 1.00 94.75 90 ASP A CA 1
ATOM 728 C C . ASP A 1 90 ? -12.920 -9.121 -1.552 1.00 94.75 90 ASP A C 1
ATOM 730 O O . ASP A 1 90 ? -11.918 -9.356 -2.224 1.00 94.75 90 ASP A O 1
ATOM 734 N N . LEU A 1 91 ? -13.141 -7.894 -1.072 1.00 98.06 91 LEU A N 1
ATOM 735 C CA . LEU A 1 91 ? -12.153 -6.820 -1.200 1.00 98.06 91 LEU A CA 1
ATOM 736 C C . LEU A 1 91 ? -11.117 -6.904 -0.074 1.00 98.06 91 LEU A C 1
ATOM 738 O O . LEU A 1 91 ? -11.430 -7.259 1.061 1.00 98.06 91 LEU A O 1
ATOM 742 N N . ALA A 1 92 ? -9.873 -6.556 -0.385 1.00 98.38 92 ALA A N 1
ATOM 743 C CA . ALA A 1 92 ? -8.860 -6.275 0.622 1.00 98.38 92 ALA A CA 1
ATOM 744 C C . ALA A 1 92 ? -9.098 -4.888 1.227 1.00 98.38 92 ALA A C 1
ATOM 746 O O . ALA A 1 92 ? -9.638 -3.990 0.580 1.00 98.38 92 ALA A O 1
ATOM 747 N N . ILE A 1 93 ? -8.651 -4.724 2.465 1.00 98.56 93 ILE A N 1
ATOM 748 C CA . ILE A 1 93 ? -8.610 -3.438 3.160 1.00 98.56 93 ILE A CA 1
ATOM 749 C C . ILE A 1 93 ? -7.144 -3.103 3.382 1.00 98.56 93 ILE A C 1
ATOM 751 O O . ILE A 1 93 ? -6.384 -3.982 3.791 1.00 98.56 93 ILE A O 1
ATOM 755 N N . CYS A 1 94 ? -6.769 -1.859 3.098 1.00 98.62 94 CYS A N 1
ATOM 756 C CA . CYS A 1 94 ? -5.519 -1.288 3.569 1.00 98.62 94 CYS A CA 1
ATOM 757 C C . CYS A 1 94 ? -5.811 -0.280 4.681 1.00 98.62 94 CYS A C 1
ATOM 759 O O . CYS A 1 94 ? -6.588 0.644 4.445 1.00 98.62 94 CYS A O 1
ATOM 761 N N . VAL A 1 95 ? -5.197 -0.424 5.850 1.00 98.25 95 VAL A N 1
ATOM 762 C CA . VAL A 1 95 ? -5.123 0.663 6.837 1.00 98.25 95 VAL A CA 1
ATOM 763 C C . VAL A 1 95 ? -3.877 1.473 6.497 1.00 98.25 95 VAL A C 1
ATOM 765 O O . VAL A 1 95 ? -2.810 0.895 6.316 1.00 98.25 95 VAL A O 1
ATOM 768 N N . ALA A 1 96 ? -4.017 2.774 6.279 1.00 98.12 96 ALA A N 1
ATOM 769 C CA . ALA A 1 96 ? -2.913 3.638 5.880 1.00 98.12 96 ALA A CA 1
ATOM 770 C C . ALA A 1 96 ? -2.738 4.775 6.884 1.00 98.12 96 ALA A C 1
ATOM 772 O O . ALA A 1 96 ? -3.737 5.367 7.293 1.00 98.12 96 ALA A O 1
ATOM 773 N N . HIS A 1 97 ? -1.500 5.119 7.223 1.00 96.81 97 HIS A N 1
ATOM 774 C CA . HIS A 1 97 ? -1.182 6.276 8.057 1.00 96.81 97 HIS A CA 1
ATOM 775 C C . HIS A 1 97 ? 0.059 7.030 7.569 1.00 96.81 97 HIS A C 1
ATOM 777 O O . HIS A 1 97 ? 0.811 6.537 6.726 1.00 96.81 97 HIS A O 1
ATOM 783 N N . SER A 1 98 ? 0.240 8.260 8.046 1.00 96.62 98 SER A N 1
ATOM 784 C CA . SER A 1 98 ? 1.455 9.055 7.823 1.00 96.62 98 SER A CA 1
ATOM 785 C C . SER A 1 98 ? 2.395 9.009 9.017 1.00 96.62 98 SER A C 1
ATOM 787 O O . SER A 1 98 ? 1.934 8.897 10.146 1.00 96.62 98 SER A O 1
ATOM 789 N N . HIS A 1 99 ? 3.687 9.216 8.758 1.00 94.94 99 HIS A N 1
ATOM 790 C CA . HIS A 1 99 ? 4.695 9.602 9.748 1.00 94.94 99 HIS A CA 1
ATOM 791 C C . HIS A 1 99 ? 5.244 11.009 9.434 1.00 94.94 99 HIS A C 1
ATOM 793 O O . HIS A 1 99 ? 6.316 11.114 8.825 1.00 94.94 99 HIS A O 1
ATOM 799 N N . PRO A 1 100 ? 4.548 12.096 9.822 1.00 89.38 100 PRO A N 1
ATOM 800 C CA . PRO A 1 100 ? 5.054 13.449 9.610 1.00 89.38 100 PRO A CA 1
ATOM 801 C C . PRO A 1 100 ? 6.337 13.697 10.408 1.00 89.38 100 PRO A C 1
ATOM 803 O O . PRO A 1 100 ? 6.432 13.366 11.588 1.00 89.38 100 PRO A O 1
ATOM 806 N N . GLY A 1 101 ? 7.368 14.236 9.764 1.00 83.56 101 GLY A N 1
ATOM 807 C CA . GLY A 1 101 ? 8.714 14.402 10.323 1.00 83.56 101 GLY A CA 1
ATOM 808 C C . GLY A 1 101 ? 9.446 13.088 10.630 1.00 83.56 101 GLY A C 1
ATOM 809 O O . GLY A 1 101 ? 10.577 13.114 11.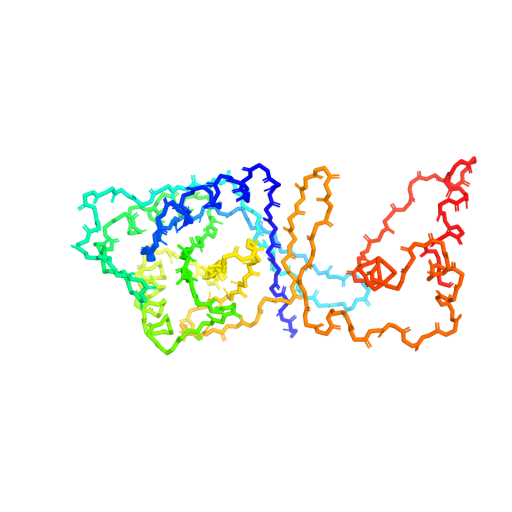126 1.00 83.56 101 GLY A O 1
ATOM 810 N N . GLY A 1 102 ? 8.813 11.942 10.361 1.00 85.94 102 GLY A N 1
ATOM 811 C CA . GLY A 1 102 ? 9.336 10.607 10.599 1.00 85.94 102 GLY A CA 1
ATOM 812 C C . GLY A 1 102 ? 9.980 9.990 9.360 1.00 85.94 102 GLY A C 1
ATOM 813 O O . GLY A 1 102 ? 10.167 10.621 8.323 1.00 85.94 102 GLY A O 1
ATOM 814 N N . GLY A 1 103 ? 10.363 8.720 9.488 1.00 91.94 103 GLY A N 1
ATOM 815 C CA . GLY A 1 103 ? 10.950 7.951 8.394 1.00 91.94 103 GLY A CA 1
ATOM 816 C C . GLY A 1 103 ? 9.986 6.913 7.829 1.00 91.94 103 GLY A C 1
ATOM 817 O O . GLY A 1 103 ? 9.010 6.524 8.472 1.00 91.94 103 GLY A O 1
ATOM 818 N N . LEU A 1 104 ? 10.332 6.391 6.652 1.00 95.50 104 LEU A N 1
ATOM 819 C CA . LEU A 1 104 ? 9.592 5.329 5.976 1.00 95.50 104 LEU A CA 1
ATOM 820 C C . LEU A 1 104 ? 9.852 3.943 6.592 1.00 95.50 104 LEU A C 1
ATOM 822 O O . LEU A 1 104 ? 10.580 3.112 6.037 1.00 95.50 104 LEU A O 1
ATOM 826 N N . TYR A 1 105 ? 9.263 3.692 7.754 1.00 95.69 105 TYR A N 1
ATOM 827 C CA . TYR A 1 105 ? 9.327 2.417 8.464 1.00 95.69 105 TYR A CA 1
ATOM 828 C C . TYR A 1 105 ? 8.049 2.195 9.272 1.00 95.69 105 TYR A C 1
ATOM 830 O O . TYR A 1 105 ? 7.348 3.151 9.568 1.00 95.69 105 TYR A O 1
ATOM 838 N N . PHE A 1 106 ? 7.770 0.944 9.638 1.00 96.00 106 PHE A N 1
ATOM 839 C CA . PHE A 1 106 ? 6.745 0.634 10.635 1.00 96.00 106 PHE A CA 1
ATOM 840 C C . PHE A 1 106 ? 7.382 0.584 12.023 1.00 96.00 106 PHE A C 1
ATOM 842 O O . PHE A 1 106 ? 8.416 -0.068 12.212 1.00 96.00 106 PHE A O 1
ATOM 849 N N . SER A 1 107 ? 6.790 1.292 12.975 1.00 93.38 107 SER A N 1
ATOM 850 C CA . SER A 1 107 ? 7.184 1.293 14.377 1.00 93.38 107 SER A CA 1
ATOM 851 C C . SER A 1 107 ? 6.635 0.064 15.118 1.00 93.38 107 SER A C 1
ATOM 853 O O . SER A 1 107 ? 5.739 -0.634 14.645 1.00 93.38 107 SER A O 1
ATOM 855 N N . LYS A 1 108 ? 7.135 -0.187 16.334 1.00 92.06 108 LYS A N 1
ATOM 856 C CA . LYS A 1 108 ? 6.553 -1.213 17.215 1.00 92.06 108 LYS A CA 1
ATOM 857 C C . LYS A 1 108 ? 5.104 -0.886 17.603 1.00 92.06 108 LYS A C 1
ATOM 859 O O . LYS A 1 108 ? 4.310 -1.799 17.794 1.00 92.06 108 LYS A O 1
ATOM 864 N N . PHE A 1 109 ? 4.775 0.398 17.737 1.00 91.38 109 PHE A N 1
ATOM 865 C CA . PHE A 1 109 ? 3.407 0.823 18.017 1.00 91.38 109 PHE A CA 1
ATOM 866 C C . PHE A 1 109 ? 2.489 0.473 16.838 1.00 91.38 109 PHE A C 1
ATOM 868 O O . PHE A 1 109 ? 1.404 -0.064 17.047 1.00 91.38 109 PHE A O 1
ATOM 875 N N . ASP A 1 110 ? 2.979 0.647 15.609 1.00 94.62 110 ASP A N 1
ATOM 876 C CA . ASP A 1 110 ? 2.254 0.270 14.393 1.00 94.62 110 ASP A CA 1
ATOM 877 C C . ASP A 1 110 ? 2.030 -1.243 14.339 1.00 94.62 110 ASP A C 1
ATOM 879 O O . ASP A 1 110 ? 0.964 -1.687 13.932 1.00 94.62 110 ASP A O 1
ATOM 883 N N . ASP A 1 111 ? 3.014 -2.058 14.747 1.00 95.31 111 ASP A N 1
ATOM 884 C CA . ASP A 1 111 ? 2.867 -3.523 14.813 1.00 95.31 111 ASP A CA 1
ATOM 885 C C . ASP A 1 111 ? 1.697 -3.949 15.708 1.00 95.31 111 ASP A C 1
ATOM 887 O O . ASP A 1 111 ? 0.962 -4.884 15.373 1.00 95.31 111 ASP A O 1
ATOM 891 N N . ASP A 1 112 ? 1.539 -3.281 16.850 1.00 94.38 112 ASP A N 1
ATOM 892 C CA . ASP A 1 112 ? 0.475 -3.556 17.809 1.00 94.38 112 ASP A CA 1
ATOM 893 C C . ASP A 1 112 ? -0.884 -3.053 17.289 1.00 94.38 112 ASP A C 1
ATOM 895 O O . ASP A 1 112 ? -1.848 -3.824 17.269 1.00 94.38 112 ASP A O 1
ATOM 899 N N . ALA A 1 113 ? -0.944 -1.820 16.776 1.00 93.56 113 ALA A N 1
ATOM 900 C CA . ALA A 1 113 ? -2.162 -1.219 16.227 1.00 93.56 113 ALA A CA 1
ATOM 901 C C . ALA A 1 113 ? -2.680 -1.945 14.970 1.00 93.56 113 ALA A C 1
ATOM 903 O O . ALA A 1 113 ? -3.888 -2.163 14.812 1.00 93.56 113 ALA A O 1
ATOM 904 N N . ASP A 1 114 ? -1.776 -2.366 14.082 1.00 96.31 114 ASP A N 1
ATOM 905 C CA . ASP A 1 114 ? -2.120 -3.153 12.899 1.00 96.31 114 ASP A CA 1
ATOM 906 C C . ASP A 1 114 ? -2.660 -4.525 13.296 1.00 96.31 114 ASP A C 1
ATOM 908 O O . ASP A 1 114 ? -3.671 -4.968 12.750 1.00 96.31 114 ASP A O 1
ATOM 912 N N . ARG A 1 115 ? -2.033 -5.199 14.271 1.00 96.38 115 ARG A N 1
ATOM 913 C CA . ARG A 1 115 ? -2.510 -6.501 14.757 1.00 96.38 115 ARG A CA 1
ATOM 914 C C . ARG A 1 115 ? -3.949 -6.408 15.264 1.00 96.38 115 ARG A C 1
ATOM 916 O O . ARG A 1 115 ? -4.770 -7.227 14.857 1.00 96.38 115 ARG A O 1
ATOM 923 N N . GLU A 1 116 ? -4.262 -5.409 16.088 1.00 95.81 116 GLU A N 1
ATOM 924 C CA . GLU A 1 116 ? -5.625 -5.169 16.591 1.00 95.81 116 GLU A CA 1
ATOM 925 C C . GLU A 1 116 ? -6.608 -4.866 15.450 1.00 95.81 116 GLU A C 1
ATOM 927 O O . GLU A 1 116 ? -7.706 -5.427 15.384 1.00 95.81 116 GLU A O 1
ATOM 932 N N . SER A 1 117 ? -6.193 -4.028 14.497 1.00 96.38 117 SER A N 1
ATOM 933 C CA . SER A 1 117 ? -6.996 -3.691 13.320 1.00 96.38 117 SER A CA 1
ATOM 934 C C . SER A 1 117 ? -7.316 -4.927 12.477 1.00 96.38 117 SER A C 1
ATOM 936 O O . SER A 1 117 ? -8.468 -5.139 12.088 1.00 96.38 117 SER A O 1
ATOM 938 N N . PHE A 1 118 ? -6.326 -5.777 12.199 1.00 97.75 118 PHE A N 1
ATOM 939 C CA . PHE A 1 118 ? -6.535 -6.967 11.378 1.00 97.75 118 PHE A CA 1
ATOM 940 C C . PHE A 1 118 ? -7.242 -8.093 12.125 1.00 97.75 118 PHE A C 1
ATOM 942 O O . PHE A 1 118 ? -7.987 -8.829 11.483 1.00 97.75 118 PHE A O 1
ATOM 949 N N . GLU A 1 119 ? -7.131 -8.183 13.451 1.00 97.06 119 GLU A N 1
ATOM 950 C CA . GLU A 1 119 ? -7.972 -9.082 14.250 1.00 97.06 119 GLU A CA 1
ATOM 951 C C . GLU A 1 119 ? -9.461 -8.762 14.047 1.00 97.06 119 GLU A C 1
ATOM 953 O O . GLU A 1 119 ? -10.267 -9.658 13.791 1.00 97.06 119 GLU A O 1
ATOM 958 N N . ILE A 1 120 ? -9.824 -7.476 14.037 1.00 96.25 120 ILE A N 1
ATOM 959 C CA . ILE A 1 120 ? -11.194 -7.032 13.747 1.00 96.25 120 ILE A CA 1
ATOM 960 C C . ILE A 1 120 ? -11.601 -7.380 12.312 1.00 96.25 120 ILE A C 1
ATOM 962 O O . ILE A 1 120 ? -12.719 -7.846 12.080 1.00 96.25 120 ILE A O 1
ATOM 966 N N . VAL A 1 121 ? -10.718 -7.144 11.338 1.00 97.62 121 VAL A N 1
ATOM 967 C CA . VAL A 1 121 ? -11.012 -7.405 9.921 1.00 97.62 121 VAL A CA 1
ATOM 968 C C . VAL A 1 121 ? -11.220 -8.898 9.669 1.00 97.62 121 VAL A C 1
ATOM 970 O O . VAL A 1 121 ? -12.253 -9.262 9.107 1.00 97.62 121 VAL A O 1
ATOM 973 N N . PHE A 1 122 ? -10.306 -9.759 10.122 1.00 97.38 122 PHE A N 1
ATOM 974 C CA . PHE A 1 122 ? -10.413 -11.214 9.964 1.00 97.38 122 PHE A CA 1
ATOM 975 C C . PHE A 1 122 ? -11.524 -11.820 10.826 1.00 97.38 122 PHE A C 1
ATOM 977 O O . PHE A 1 122 ? -12.199 -12.744 10.388 1.00 97.38 122 PHE A O 1
ATOM 984 N N . GLY A 1 123 ? -11.802 -11.265 12.009 1.00 95.25 123 GLY A N 1
ATOM 985 C CA . GLY A 1 123 ? -12.965 -11.664 12.806 1.00 95.25 123 GLY A CA 1
ATOM 986 C C . GLY A 1 123 ? -14.298 -11.298 12.143 1.00 95.25 123 GLY A C 1
ATOM 987 O O . GLY A 1 123 ? -15.334 -11.897 12.440 1.00 95.25 123 GLY A O 1
ATOM 988 N N . ARG A 1 124 ? -14.296 -10.311 11.234 1.00 95.38 124 ARG A N 1
ATOM 989 C CA . ARG A 1 124 ? -15.500 -9.837 10.546 1.00 95.38 124 ARG A CA 1
ATOM 990 C C . ARG A 1 124 ? -15.703 -10.435 9.158 1.00 95.38 124 ARG A C 1
ATOM 992 O O . ARG A 1 124 ? -16.859 -10.556 8.738 1.00 95.38 124 ARG A O 1
ATOM 999 N N . MET A 1 125 ? -14.619 -10.715 8.444 1.00 94.88 125 MET A N 1
ATOM 1000 C CA . MET A 1 125 ? -14.610 -11.191 7.064 1.00 94.88 125 MET A CA 1
ATOM 1001 C C . MET A 1 125 ? -14.262 -12.675 7.016 1.00 94.88 125 MET A C 1
ATOM 1003 O O . MET A 1 125 ? -13.209 -13.076 7.493 1.00 94.88 125 MET A O 1
ATOM 1007 N N . ASP A 1 126 ? -15.104 -13.473 6.364 1.00 89.69 126 ASP A N 1
ATOM 1008 C CA . ASP A 1 126 ? -14.810 -14.882 6.085 1.00 89.69 126 ASP A CA 1
ATOM 1009 C C . ASP A 1 126 ? -13.837 -14.994 4.895 1.00 89.69 126 ASP A C 1
ATOM 1011 O O . ASP A 1 126 ? -14.240 -15.182 3.746 1.00 89.69 126 ASP A O 1
ATOM 1015 N N . THR A 1 127 ? -12.551 -14.723 5.141 1.00 92.06 127 THR A N 1
ATOM 1016 C CA . THR A 1 127 ? -11.489 -14.763 4.125 1.00 92.06 127 THR A CA 1
ATOM 1017 C C . THR A 1 127 ? -10.139 -15.122 4.736 1.00 92.06 127 THR A C 1
ATOM 1019 O O . THR A 1 127 ? -9.779 -14.661 5.815 1.00 92.06 127 THR A O 1
ATOM 1022 N N . GLU A 1 128 ? -9.347 -15.897 3.999 1.00 93.44 128 GLU A N 1
ATOM 1023 C CA . GLU A 1 128 ? -7.941 -16.174 4.327 1.00 93.44 128 GLU A CA 1
ATOM 1024 C C . GLU A 1 128 ? -6.970 -15.298 3.516 1.00 93.44 128 GLU A C 1
ATOM 1026 O O . GLU A 1 128 ? -5.749 -15.413 3.634 1.00 93.44 128 GLU A O 1
ATOM 1031 N N . ARG A 1 129 ? -7.499 -14.436 2.638 1.00 95.94 129 ARG A N 1
ATOM 1032 C CA . ARG A 1 129 ? -6.693 -13.617 1.727 1.00 95.94 129 ARG A CA 1
ATOM 1033 C C . ARG A 1 129 ? -6.180 -12.362 2.441 1.00 95.94 129 ARG A C 1
ATOM 1035 O O . ARG A 1 129 ? -6.896 -11.778 3.252 1.00 95.94 129 ARG A O 1
ATOM 1042 N N . PRO A 1 130 ? -4.980 -11.870 2.095 1.00 97.31 130 PRO A N 1
ATOM 1043 C CA . PRO A 1 130 ? -4.284 -10.887 2.916 1.00 97.31 130 PRO A CA 1
ATOM 1044 C C . PRO A 1 130 ? -4.943 -9.505 2.920 1.00 97.31 130 PRO A C 1
ATOM 1046 O O . PRO A 1 130 ? -5.487 -9.056 1.909 1.00 97.31 130 PRO A O 1
ATOM 1049 N N . HIS A 1 131 ? -4.839 -8.806 4.040 1.00 98.50 131 HIS A N 1
ATOM 1050 C CA . HIS A 1 131 ? -5.108 -7.373 4.168 1.00 98.50 131 HIS A CA 1
ATOM 1051 C C . HIS A 1 131 ? -3.781 -6.614 4.277 1.00 98.50 131 HIS A C 1
ATOM 1053 O O . HIS A 1 131 ? -2.721 -7.238 4.276 1.00 98.50 131 HIS A O 1
ATOM 1059 N N . PHE A 1 132 ? -3.806 -5.283 4.271 1.00 98.69 132 PHE A N 1
ATOM 1060 C CA . PHE A 1 132 ? -2.585 -4.494 4.106 1.00 98.69 132 PHE A CA 1
ATOM 1061 C C . PHE A 1 132 ? -2.504 -3.352 5.108 1.00 98.69 132 PHE A C 1
ATOM 1063 O O . PHE A 1 132 ? -3.516 -2.748 5.445 1.00 98.69 132 PHE A O 1
ATOM 1070 N N . ALA A 1 133 ? -1.294 -3.030 5.538 1.00 98.62 133 ALA A N 1
ATOM 1071 C CA . ALA A 1 133 ? -0.995 -1.777 6.210 1.00 98.62 133 ALA A CA 1
ATOM 1072 C C . ALA A 1 133 ? -0.035 -0.961 5.349 1.00 98.62 133 ALA A C 1
ATOM 1074 O O . ALA A 1 133 ? 0.807 -1.534 4.647 1.00 98.62 133 ALA A O 1
ATOM 1075 N N . MET A 1 134 ? -0.169 0.359 5.379 1.00 98.62 134 MET A N 1
ATOM 1076 C CA . MET A 1 134 ? 0.638 1.289 4.600 1.00 98.62 134 MET A CA 1
ATOM 1077 C C . MET A 1 134 ? 1.075 2.461 5.470 1.00 98.62 134 MET A C 1
ATOM 1079 O O . MET A 1 134 ? 0.242 3.094 6.100 1.00 98.62 134 MET A O 1
ATOM 1083 N N . VAL A 1 135 ? 2.357 2.793 5.417 1.00 97.94 135 VAL A N 1
ATOM 1084 C CA . VAL A 1 135 ? 2.888 4.034 5.981 1.00 97.94 135 VAL A CA 1
ATOM 1085 C C . VAL A 1 135 ? 3.380 4.937 4.854 1.00 97.94 135 VAL A C 1
ATOM 1087 O O . VAL A 1 135 ? 3.967 4.447 3.882 1.00 97.94 135 VAL A O 1
ATOM 1090 N N . MET A 1 136 ? 3.116 6.235 4.975 1.00 97.88 136 MET A N 1
ATOM 1091 C CA . MET A 1 136 ? 3.610 7.288 4.087 1.00 97.88 136 MET A CA 1
ATOM 1092 C C . MET A 1 136 ? 4.504 8.258 4.863 1.00 97.88 136 MET A C 1
ATOM 1094 O O . MET A 1 136 ? 4.134 8.691 5.953 1.00 97.88 136 MET A O 1
ATOM 1098 N N . ASP A 1 137 ? 5.660 8.607 4.303 1.00 95.62 137 ASP A N 1
ATOM 1099 C CA . ASP A 1 137 ? 6.543 9.633 4.869 1.00 95.62 137 ASP A CA 1
ATOM 1100 C C . ASP A 1 137 ? 6.348 11.005 4.194 1.00 95.62 137 ASP A C 1
ATOM 1102 O O . ASP A 1 137 ? 5.611 11.147 3.216 1.00 95.62 137 ASP A O 1
ATOM 1106 N N . ASP A 1 138 ? 7.041 12.029 4.696 1.00 93.12 138 ASP A N 1
ATOM 1107 C CA . ASP A 1 138 ? 6.993 13.391 4.138 1.00 93.12 138 ASP A CA 1
ATOM 1108 C C . ASP A 1 138 ? 7.597 13.517 2.733 1.00 93.12 138 ASP A C 1
ATOM 1110 O O . ASP A 1 138 ? 7.399 14.528 2.054 1.00 93.12 138 ASP A O 1
ATOM 1114 N N . SER A 1 139 ? 8.343 12.504 2.287 1.00 93.31 139 SER A N 1
ATOM 1115 C CA . SER A 1 139 ? 8.871 12.433 0.923 1.00 93.31 139 SER A CA 1
ATOM 1116 C C . SER A 1 139 ? 7.860 11.836 -0.057 1.00 93.31 139 SER A C 1
ATOM 1118 O O . SER A 1 139 ? 8.223 11.603 -1.210 1.00 93.31 139 SER A O 1
ATOM 1120 N N . ASP A 1 140 ? 6.609 11.619 0.378 1.00 92.25 140 ASP A N 1
ATOM 1121 C CA . ASP A 1 140 ? 5.520 11.025 -0.406 1.00 92.25 140 ASP A CA 1
ATOM 1122 C C . ASP A 1 140 ? 5.789 9.561 -0.814 1.00 92.25 140 ASP A C 1
ATOM 1124 O O . ASP A 1 140 ? 5.113 8.976 -1.670 1.00 92.25 140 ASP A O 1
ATOM 1128 N N . GLU A 1 141 ? 6.779 8.934 -0.175 1.00 95.38 141 GLU A N 1
ATOM 1129 C CA . GLU A 1 141 ? 7.089 7.529 -0.372 1.00 95.38 141 GLU A CA 1
ATOM 1130 C C . GLU A 1 141 ? 6.170 6.671 0.495 1.00 95.38 141 GLU A C 1
ATOM 1132 O O . GLU A 1 141 ? 5.774 7.044 1.599 1.00 95.38 141 GLU A O 1
ATOM 1137 N N . VAL A 1 142 ? 5.835 5.482 -0.008 1.00 97.19 142 VAL A N 1
ATOM 1138 C CA . VAL A 1 142 ? 4.940 4.546 0.679 1.00 97.19 142 VAL A CA 1
ATOM 1139 C C . VAL A 1 142 ? 5.621 3.209 0.922 1.00 97.19 142 VAL A C 1
ATOM 1141 O O . VAL A 1 142 ? 6.257 2.630 0.038 1.00 97.19 142 VAL A O 1
ATOM 1144 N N . LEU A 1 143 ? 5.436 2.663 2.118 1.00 98.00 143 LEU A N 1
ATOM 1145 C CA . LEU A 1 143 ? 5.845 1.314 2.478 1.00 98.00 143 LEU A CA 1
ATOM 1146 C C . LEU A 1 143 ? 4.602 0.525 2.871 1.00 98.00 143 LEU A C 1
ATOM 1148 O O . LEU A 1 143 ? 3.782 0.987 3.652 1.00 98.00 143 LEU A O 1
ATOM 1152 N N . VAL A 1 144 ? 4.462 -0.674 2.307 1.00 98.44 144 VAL A N 1
ATOM 1153 C CA . VAL A 1 144 ? 3.286 -1.525 2.504 1.00 98.44 144 VAL A CA 1
ATOM 1154 C C . VAL A 1 144 ? 3.728 -2.864 3.077 1.00 98.44 144 VAL A C 1
ATOM 1156 O O . VAL A 1 144 ? 4.764 -3.407 2.685 1.00 98.44 144 VAL A O 1
ATOM 1159 N N . ARG A 1 145 ? 2.921 -3.418 3.975 1.00 98.12 145 ARG A N 1
ATOM 1160 C CA . ARG A 1 145 ? 3.036 -4.790 4.474 1.00 98.12 145 ARG A CA 1
ATOM 1161 C C . ARG A 1 145 ? 1.694 -5.502 4.374 1.00 98.12 145 ARG A C 1
ATOM 1163 O O . ARG A 1 145 ? 0.648 -4.859 4.361 1.00 98.12 145 ARG A O 1
ATOM 1170 N N . ALA A 1 146 ? 1.733 -6.820 4.252 1.00 98.38 146 ALA A N 1
ATOM 1171 C CA . ALA A 1 146 ? 0.553 -7.670 4.179 1.00 98.38 146 ALA A CA 1
ATOM 1172 C C . ALA A 1 146 ? 0.319 -8.376 5.520 1.00 98.38 146 ALA A C 1
ATOM 1174 O O . ALA A 1 146 ? 1.269 -8.659 6.239 1.00 98.38 146 ALA A O 1
ATOM 1175 N N . TYR A 1 147 ? -0.930 -8.706 5.818 1.00 98.38 147 TYR A N 1
ATOM 1176 C CA . TYR A 1 147 ? -1.338 -9.481 6.984 1.00 98.38 147 TYR A CA 1
ATOM 1177 C C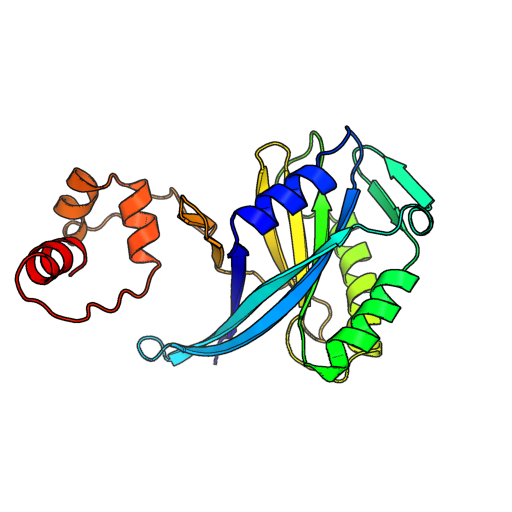 . TYR A 1 147 ? -2.240 -10.619 6.538 1.00 98.38 147 TYR A C 1
ATOM 1179 O O . TYR A 1 147 ? -3.205 -10.386 5.808 1.00 98.38 147 TYR A O 1
ATOM 1187 N N . GLY A 1 148 ? -1.917 -11.839 6.961 1.00 96.75 148 GLY A N 1
ATOM 1188 C CA . GLY A 1 148 ? -2.793 -13.000 6.837 1.00 96.75 148 GLY A CA 1
ATOM 1189 C C . GLY A 1 148 ? -3.550 -13.276 8.142 1.00 96.75 148 GLY A C 1
ATOM 1190 O O . GLY A 1 148 ? -3.403 -12.526 9.110 1.00 96.75 148 GLY A O 1
ATOM 1191 N N . PRO A 1 149 ? -4.308 -14.386 8.206 1.00 95.81 149 PRO A N 1
ATOM 1192 C CA . PRO A 1 149 ? -5.001 -14.816 9.426 1.00 95.81 149 PRO A CA 1
ATOM 1193 C C . PRO A 1 149 ? -4.073 -15.100 10.616 1.00 95.81 149 PRO A C 1
ATOM 1195 O O . PRO A 1 149 ? -4.532 -15.197 11.748 1.00 95.81 149 PRO A O 1
ATOM 1198 N N . ASP A 1 150 ? -2.764 -15.234 10.379 1.00 95.94 150 ASP A N 1
ATOM 1199 C CA . ASP A 1 150 ? -1.754 -15.361 11.431 1.00 95.94 150 ASP A CA 1
ATOM 1200 C C . ASP A 1 150 ? -1.467 -14.044 12.169 1.00 95.94 150 ASP A C 1
ATOM 1202 O O . ASP A 1 150 ? -0.719 -14.054 13.149 1.00 95.94 150 ASP A O 1
ATOM 1206 N N . LEU A 1 151 ? -2.048 -12.931 11.699 1.00 96.81 151 LEU A N 1
ATOM 1207 C CA . LEU A 1 151 ? -1.891 -11.574 12.222 1.00 96.81 151 LEU A CA 1
ATOM 1208 C C . LEU A 1 151 ? -0.427 -11.120 12.310 1.00 96.81 151 LEU A C 1
ATOM 1210 O O . LEU A 1 151 ? -0.075 -10.265 13.125 1.00 96.81 151 LEU A O 1
ATOM 1214 N N . LYS A 1 152 ? 0.437 -11.682 11.458 1.00 96.56 152 LYS A N 1
ATOM 1215 C CA . LYS A 1 152 ? 1.848 -11.303 11.366 1.00 96.56 152 LYS A CA 1
ATOM 1216 C C . LYS A 1 152 ? 2.098 -10.460 10.120 1.00 96.56 152 LYS A C 1
ATOM 1218 O O . LYS A 1 152 ? 1.464 -10.693 9.089 1.00 96.56 152 LYS A O 1
ATOM 1223 N N . PRO A 1 153 ? 3.045 -9.512 10.188 1.00 97.06 153 PRO A N 1
ATOM 1224 C CA . PRO A 1 153 ? 3.432 -8.743 9.023 1.00 97.06 153 PRO A CA 1
ATOM 1225 C C . PRO A 1 153 ? 4.221 -9.620 8.043 1.00 97.06 153 PRO A C 1
ATOM 1227 O O . PRO A 1 153 ? 5.220 -10.248 8.393 1.00 97.06 153 PRO A O 1
ATOM 1230 N N . HIS A 1 154 ? 3.795 -9.604 6.785 1.00 96.69 154 HIS A N 1
ATOM 1231 C CA . HIS A 1 154 ? 4.455 -10.236 5.648 1.00 96.69 154 HIS A CA 1
ATOM 1232 C C . HIS A 1 154 ? 4.937 -9.162 4.666 1.00 96.69 154 HIS A C 1
ATOM 1234 O O . HIS A 1 154 ? 4.251 -8.155 4.459 1.00 96.69 154 HIS A O 1
ATOM 1240 N N . PRO A 1 155 ? 6.092 -9.351 4.009 1.00 96.31 155 PRO A N 1
ATOM 1241 C CA . PRO A 1 155 ? 6.614 -8.361 3.078 1.00 96.31 155 PRO A CA 1
ATOM 1242 C C . PRO A 1 155 ? 5.717 -8.210 1.842 1.00 96.31 155 PRO A C 1
ATOM 1244 O O . PRO A 1 155 ? 5.311 -9.194 1.211 1.00 96.31 155 PRO A O 1
ATOM 1247 N N . VAL A 1 156 ? 5.475 -6.959 1.443 1.00 97.88 156 VAL A N 1
ATOM 1248 C CA . VAL A 1 156 ? 5.031 -6.628 0.085 1.00 97.88 156 VAL A CA 1
ATOM 1249 C C . VAL A 1 156 ? 6.271 -6.463 -0.782 1.00 97.88 156 VAL A C 1
ATOM 1251 O O . VAL A 1 156 ? 7.122 -5.612 -0.542 1.00 97.88 156 VAL A O 1
ATOM 1254 N N . HIS A 1 157 ? 6.376 -7.306 -1.803 1.00 96.44 157 HIS A N 1
ATOM 1255 C CA . HIS A 1 157 ? 7.571 -7.414 -2.637 1.00 96.44 157 HIS A CA 1
ATOM 1256 C C . HIS A 1 157 ? 7.625 -6.330 -3.713 1.00 96.44 157 HIS A C 1
ATOM 1258 O O . HIS A 1 157 ? 8.678 -6.090 -4.293 1.00 96.44 157 HIS A O 1
ATOM 1264 N N . MET A 1 158 ? 6.487 -5.696 -4.000 1.00 96.81 158 MET A N 1
ATOM 1265 C CA . MET A 1 158 ? 6.384 -4.636 -4.990 1.00 96.81 158 MET A CA 1
ATOM 1266 C C . MET A 1 158 ? 5.170 -3.753 -4.711 1.00 96.81 158 MET A C 1
ATOM 1268 O O . MET A 1 158 ? 4.040 -4.249 -4.712 1.00 96.81 158 MET A O 1
ATOM 1272 N N . THR A 1 159 ? 5.400 -2.452 -4.576 1.00 98.25 159 THR A N 1
ATOM 1273 C CA . THR A 1 159 ? 4.365 -1.414 -4.587 1.00 98.25 159 THR A CA 1
ATOM 1274 C C . THR A 1 159 ? 4.505 -0.595 -5.863 1.00 98.25 159 THR A C 1
ATOM 1276 O O . THR A 1 159 ? 5.614 -0.205 -6.229 1.00 98.25 159 THR A O 1
ATOM 1279 N N . ARG A 1 160 ? 3.391 -0.364 -6.563 1.00 97.88 160 ARG A N 1
ATOM 1280 C CA . ARG A 1 160 ? 3.350 0.378 -7.831 1.00 97.88 160 ARG A CA 1
ATOM 1281 C C . ARG A 1 160 ? 2.364 1.533 -7.734 1.00 97.88 160 ARG A C 1
ATOM 1283 O O . ARG A 1 160 ? 1.214 1.314 -7.352 1.00 97.88 160 ARG A O 1
ATOM 1290 N N . ILE A 1 161 ? 2.795 2.716 -8.151 1.00 98.19 161 ILE A N 1
ATOM 1291 C CA . ILE A 1 161 ? 1.929 3.875 -8.358 1.00 98.19 161 ILE A CA 1
ATOM 1292 C C . ILE A 1 161 ? 1.885 4.132 -9.862 1.00 98.19 161 ILE A C 1
ATOM 1294 O O . ILE A 1 161 ? 2.911 4.397 -10.489 1.00 98.19 161 ILE A O 1
ATOM 1298 N N . VAL A 1 162 ? 0.701 3.978 -10.448 1.00 97.56 162 VAL A N 1
ATOM 1299 C CA . VAL A 1 162 ? 0.475 4.064 -11.894 1.00 97.56 162 VAL A CA 1
ATOM 1300 C C . VAL A 1 162 ? -0.242 5.373 -12.207 1.00 97.56 162 VAL A C 1
ATOM 1302 O O . VAL A 1 162 ? -1.448 5.490 -11.999 1.00 97.56 162 VAL A O 1
ATOM 1305 N N . GLY A 1 163 ? 0.492 6.367 -12.698 1.00 96.06 163 GLY A N 1
ATOM 1306 C CA . GLY A 1 163 ? -0.062 7.623 -13.210 1.00 96.06 163 GLY A CA 1
ATOM 1307 C C . GLY A 1 163 ? 0.665 8.056 -14.479 1.00 96.06 163 GLY A C 1
ATOM 1308 O O . GLY A 1 163 ? 1.148 7.208 -15.230 1.00 96.06 163 GLY A O 1
ATOM 1309 N N . ASP A 1 164 ? 0.819 9.368 -14.674 1.00 94.44 164 ASP A N 1
ATOM 1310 C CA . ASP A 1 164 ? 1.645 9.936 -15.757 1.00 94.44 164 ASP A CA 1
ATOM 1311 C C . ASP A 1 164 ? 3.092 9.422 -15.712 1.00 94.44 164 ASP A C 1
ATOM 1313 O O . ASP A 1 164 ? 3.788 9.347 -16.725 1.00 94.44 164 ASP A O 1
ATOM 1317 N N . ARG A 1 165 ? 3.543 9.046 -14.512 1.00 91.88 165 ARG A N 1
ATOM 1318 C CA . ARG A 1 165 ? 4.795 8.339 -14.264 1.00 91.88 165 ARG A CA 1
ATOM 1319 C C . ARG A 1 165 ? 4.487 7.033 -13.542 1.00 91.88 165 ARG A C 1
ATOM 1321 O O . ARG A 1 165 ? 3.616 6.984 -12.674 1.00 91.88 165 ARG A O 1
ATOM 1328 N N . LEU A 1 166 ? 5.232 5.987 -13.885 1.00 92.88 166 LEU A N 1
ATOM 1329 C CA . LEU A 1 166 ? 5.250 4.744 -13.124 1.00 92.88 166 LEU A CA 1
ATOM 1330 C C . LEU A 1 166 ? 6.291 4.875 -12.010 1.00 92.88 166 LEU A C 1
ATOM 1332 O O . LEU A 1 166 ? 7.483 4.976 -12.298 1.00 92.88 166 LEU A O 1
ATOM 1336 N N . ALA A 1 167 ? 5.845 4.867 -10.756 1.00 94.44 167 ALA A N 1
ATOM 1337 C CA . ALA A 1 167 ? 6.729 4.772 -9.598 1.00 94.44 167 ALA A CA 1
ATOM 1338 C C . ALA A 1 167 ? 6.640 3.372 -8.984 1.00 94.44 167 ALA A C 1
ATOM 1340 O O . ALA A 1 167 ? 5.569 2.758 -8.932 1.00 94.44 167 ALA A O 1
ATOM 1341 N N . MET A 1 168 ? 7.786 2.848 -8.552 1.00 95.31 168 MET A N 1
ATOM 1342 C CA . MET A 1 168 ? 7.918 1.487 -8.044 1.00 95.31 168 MET A CA 1
ATOM 1343 C C . MET A 1 168 ? 8.787 1.463 -6.794 1.00 95.31 168 MET A C 1
ATOM 1345 O O . MET A 1 168 ? 9.823 2.125 -6.724 1.00 95.31 168 MET A O 1
ATOM 1349 N N . ARG A 1 169 ? 8.387 0.628 -5.835 1.00 95.44 169 ARG A N 1
ATOM 1350 C CA . ARG A 1 169 ? 9.173 0.306 -4.648 1.00 95.44 169 ARG A CA 1
ATOM 1351 C C . ARG A 1 169 ? 9.234 -1.205 -4.473 1.00 95.44 169 ARG A C 1
ATOM 1353 O O . ARG A 1 169 ? 8.199 -1.863 -4.415 1.00 95.44 169 ARG A O 1
ATOM 1360 N N . TYR A 1 170 ? 10.443 -1.740 -4.360 1.00 95.12 170 TYR A N 1
ATOM 1361 C CA . TYR A 1 170 ? 10.716 -3.158 -4.131 1.00 95.12 170 TYR A CA 1
ATOM 1362 C C . TYR A 1 170 ? 12.064 -3.330 -3.411 1.00 95.12 170 TYR A C 1
ATOM 1364 O O . TYR A 1 170 ? 12.907 -2.427 -3.477 1.00 95.12 170 TYR A O 1
ATOM 1372 N N . PRO A 1 171 ? 12.290 -4.453 -2.704 1.00 91.06 171 PRO A N 1
ATOM 1373 C CA . PRO A 1 171 ? 13.563 -4.719 -2.036 1.00 91.06 171 PRO A CA 1
ATOM 1374 C C . PRO A 1 171 ? 14.750 -4.677 -3.007 1.00 91.06 171 PRO A C 1
ATOM 1376 O O . PRO A 1 171 ? 14.696 -5.269 -4.081 1.00 91.06 171 PRO A O 1
ATOM 1379 N N . GLY A 1 172 ? 15.829 -3.987 -2.629 1.00 88.88 172 GLY A N 1
ATOM 1380 C CA . GLY A 1 172 ? 17.045 -3.888 -3.447 1.00 88.88 172 GLY A CA 1
ATOM 1381 C C . GLY A 1 172 ? 16.985 -2.876 -4.599 1.00 88.88 172 GLY A C 1
ATOM 1382 O O . GLY A 1 172 ? 17.952 -2.768 -5.349 1.00 88.88 172 GLY A O 1
ATOM 1383 N N . ARG A 1 173 ? 15.898 -2.105 -4.745 1.00 90.19 173 ARG A N 1
ATOM 1384 C CA . ARG A 1 173 ? 15.843 -0.999 -5.713 1.00 90.19 173 ARG A CA 1
ATOM 1385 C C . ARG A 1 173 ? 16.949 0.027 -5.436 1.00 90.19 173 ARG A C 1
ATOM 1387 O O . ARG A 1 173 ? 17.089 0.497 -4.310 1.00 90.19 173 ARG A O 1
ATOM 1394 N N . GLY A 1 174 ? 17.693 0.415 -6.467 1.00 86.56 174 GLY A N 1
ATOM 1395 C CA . GLY A 1 174 ? 18.837 1.324 -6.393 1.00 86.56 174 GLY A CA 1
ATOM 1396 C C . GLY A 1 174 ? 20.175 0.640 -6.102 1.00 86.56 174 GLY A C 1
ATOM 1397 O O . GLY A 1 174 ? 21.188 1.333 -6.045 1.00 86.56 174 GLY A O 1
ATOM 1398 N N . ALA A 1 175 ? 20.207 -0.685 -5.919 1.00 85.88 175 ALA A N 1
ATOM 1399 C CA . ALA A 1 175 ? 21.448 -1.428 -5.689 1.00 85.88 175 ALA A CA 1
ATOM 1400 C C . ALA A 1 175 ? 22.306 -1.606 -6.958 1.00 85.88 175 ALA A C 1
ATOM 1402 O O . ALA A 1 175 ? 23.447 -2.054 -6.855 1.00 85.88 175 ALA A O 1
ATOM 1403 N N . GLY A 1 176 ? 21.786 -1.253 -8.139 1.00 77.94 176 GLY A N 1
ATOM 1404 C CA . GLY A 1 176 ? 22.436 -1.519 -9.417 1.00 77.94 176 GLY A CA 1
ATOM 1405 C C . GLY A 1 176 ? 22.076 -2.892 -9.978 1.00 77.94 176 GLY A C 1
ATOM 1406 O O . GLY A 1 176 ? 22.086 -3.901 -9.273 1.00 77.94 176 GLY A O 1
ATOM 1407 N N . LEU A 1 177 ? 21.825 -2.955 -11.287 1.00 78.06 177 LEU A N 1
ATOM 1408 C CA . LEU A 1 177 ? 21.938 -4.205 -12.039 1.00 78.06 177 LEU A CA 1
ATOM 1409 C C . LEU A 1 177 ? 23.382 -4.360 -12.513 1.00 78.06 177 LEU A C 1
ATOM 1411 O O . LEU A 1 177 ? 23.847 -3.603 -13.361 1.00 78.06 177 LEU A O 1
ATOM 1415 N N . SER A 1 178 ? 24.092 -5.356 -11.987 1.00 66.12 178 SER A N 1
ATOM 1416 C CA . SER A 1 178 ? 25.396 -5.756 -12.521 1.00 66.12 178 SER A CA 1
ATOM 1417 C C . SER A 1 178 ? 25.193 -6.904 -13.507 1.00 66.12 178 SER A C 1
ATOM 1419 O O . SER A 1 178 ? 25.282 -8.073 -13.142 1.00 66.12 178 SER A O 1
ATOM 1421 N N . ALA A 1 179 ? 24.830 -6.565 -14.745 1.00 75.50 179 ALA A N 1
ATOM 1422 C CA . ALA A 1 179 ? 24.722 -7.537 -15.828 1.00 75.50 179 ALA A CA 1
ATOM 1423 C C . ALA A 1 179 ? 25.164 -6.878 -17.149 1.00 75.50 179 ALA A C 1
ATOM 1425 O O . ALA A 1 179 ? 24.549 -5.882 -17.550 1.00 75.50 179 ALA A O 1
ATOM 1426 N N . PRO A 1 180 ? 26.226 -7.373 -17.819 1.00 77.94 180 PRO A N 1
ATOM 1427 C CA . PRO A 1 180 ? 26.686 -6.832 -19.101 1.00 77.94 180 PRO A CA 1
ATOM 1428 C C . PRO A 1 180 ? 25.593 -6.803 -20.177 1.00 77.94 180 PRO A C 1
ATOM 1430 O O . PRO A 1 180 ? 25.610 -5.936 -21.050 1.00 77.94 180 PRO A O 1
ATOM 1433 N N . GLU A 1 181 ? 24.615 -7.707 -20.088 1.00 81.31 181 GLU A N 1
ATOM 1434 C CA . GLU A 1 181 ? 23.483 -7.811 -21.013 1.00 81.31 181 GLU A CA 1
ATOM 1435 C C . GLU A 1 181 ? 22.575 -6.569 -20.969 1.00 81.31 181 GLU A C 1
ATOM 1437 O O . GLU A 1 181 ? 21.877 -6.281 -21.938 1.00 81.31 181 GLU A O 1
ATOM 1442 N N . PHE A 1 182 ? 22.615 -5.798 -19.873 1.00 81.50 182 PHE A N 1
ATOM 1443 C CA . PHE A 1 182 ? 21.826 -4.579 -19.692 1.00 81.50 182 PHE A CA 1
ATOM 1444 C C . PHE A 1 182 ? 22.590 -3.281 -19.986 1.00 81.50 182 PHE A C 1
ATOM 1446 O O . PHE A 1 182 ? 22.063 -2.192 -19.739 1.00 81.50 182 PHE A O 1
ATOM 1453 N N . ASP A 1 183 ? 23.823 -3.344 -20.501 1.00 83.44 183 ASP A N 1
ATOM 1454 C CA . ASP A 1 183 ? 24.641 -2.149 -20.762 1.00 83.44 183 ASP A CA 1
ATOM 1455 C C . ASP A 1 183 ? 23.979 -1.199 -21.779 1.00 83.44 183 ASP A C 1
ATOM 1457 O O . ASP A 1 183 ? 23.964 0.023 -21.605 1.00 83.44 183 ASP A O 1
ATOM 1461 N N . ARG A 1 184 ? 23.358 -1.745 -22.833 1.00 82.50 184 ARG A N 1
ATOM 1462 C CA . ARG A 1 184 ? 22.648 -0.938 -23.839 1.00 82.50 184 ARG A CA 1
ATOM 1463 C C . ARG A 1 184 ? 21.438 -0.230 -23.228 1.00 82.50 184 ARG A C 1
ATOM 1465 O O . ARG A 1 184 ? 21.259 0.966 -23.440 1.00 82.50 184 ARG A O 1
ATOM 1472 N N . GLN A 1 185 ? 20.632 -0.958 -22.468 1.00 85.81 185 GLN A N 1
ATOM 1473 C CA . GLN A 1 185 ? 19.421 -0.479 -21.810 1.00 85.81 185 GLN A CA 1
ATOM 1474 C C . GLN A 1 185 ? 19.785 0.579 -20.765 1.00 85.81 185 GLN A C 1
ATOM 1476 O O . GLN A 1 185 ? 19.195 1.655 -20.756 1.00 85.81 185 GLN A O 1
ATOM 1481 N N . THR A 1 186 ? 20.844 0.337 -19.989 1.00 86.56 186 THR A N 1
ATOM 1482 C CA . THR A 1 186 ? 21.377 1.278 -18.995 1.00 86.56 186 THR A CA 1
ATOM 1483 C C . THR A 1 186 ? 21.836 2.582 -19.638 1.00 86.56 186 THR A C 1
ATOM 1485 O O . THR A 1 186 ? 21.551 3.650 -19.103 1.00 86.56 186 THR A O 1
ATOM 1488 N N . ARG A 1 187 ? 22.491 2.536 -20.806 1.00 85.50 187 ARG A N 1
ATOM 1489 C CA . ARG A 1 187 ? 22.893 3.751 -21.538 1.00 85.50 187 ARG A CA 1
ATOM 1490 C C . ARG A 1 187 ? 21.714 4.537 -22.117 1.00 85.50 187 ARG A C 1
ATOM 1492 O O . ARG A 1 187 ? 21.812 5.755 -22.219 1.00 85.50 187 ARG A O 1
ATOM 1499 N N . VAL A 1 188 ? 20.623 3.867 -22.495 1.00 86.56 188 VAL A N 1
ATOM 1500 C CA . VAL A 1 188 ? 19.438 4.513 -23.092 1.00 86.56 188 VAL A CA 1
ATOM 1501 C C . VAL A 1 188 ? 18.473 5.045 -22.029 1.00 86.56 188 VAL A C 1
ATOM 1503 O O . VAL A 1 188 ? 18.005 6.174 -22.138 1.00 86.56 188 VAL A O 1
ATOM 1506 N N . PHE A 1 189 ? 18.170 4.246 -21.006 1.00 86.44 189 PHE A N 1
ATOM 1507 C CA . PHE A 1 189 ? 17.145 4.545 -19.999 1.00 86.44 189 PHE A CA 1
ATOM 1508 C C . PHE A 1 189 ? 17.718 5.006 -18.655 1.00 86.44 189 PHE A C 1
ATOM 1510 O O . PHE A 1 189 ? 16.984 5.518 -17.813 1.00 86.44 189 PHE A O 1
ATOM 1517 N N . GLY A 1 190 ? 19.019 4.828 -18.431 1.00 89.12 190 GLY A N 1
ATOM 1518 C CA . GLY A 1 190 ? 19.647 4.994 -17.125 1.00 89.12 190 GLY A CA 1
ATOM 1519 C C . GLY A 1 190 ? 19.527 3.739 -16.255 1.00 89.12 190 GLY A C 1
ATOM 1520 O O . GLY A 1 190 ? 18.648 2.892 -16.441 1.00 89.12 190 GLY A O 1
ATOM 1521 N N . ALA A 1 191 ? 20.418 3.627 -15.267 1.00 88.25 191 ALA A N 1
ATOM 1522 C CA . ALA A 1 191 ? 20.499 2.459 -14.384 1.00 88.25 191 ALA A CA 1
ATOM 1523 C C . ALA A 1 191 ? 19.193 2.216 -13.612 1.00 88.25 191 ALA A C 1
ATOM 1525 O O . ALA A 1 191 ? 18.666 1.108 -13.611 1.00 88.25 191 ALA A O 1
ATOM 1526 N N . ARG A 1 192 ? 18.614 3.281 -13.042 1.00 88.00 192 ARG A N 1
ATOM 1527 C CA . ARG A 1 192 ? 17.406 3.200 -12.204 1.00 88.00 192 ARG A CA 1
ATOM 1528 C C . ARG A 1 192 ? 16.183 2.694 -12.973 1.00 88.00 192 ARG A C 1
ATOM 1530 O O . ARG A 1 192 ? 15.457 1.840 -12.486 1.00 88.00 192 ARG A O 1
ATOM 1537 N N . THR A 1 193 ? 15.974 3.184 -14.193 1.00 89.06 193 THR A N 1
ATOM 1538 C CA . THR A 1 193 ? 14.865 2.721 -15.040 1.00 89.06 193 THR A CA 1
ATOM 1539 C C . THR A 1 193 ? 15.106 1.307 -15.555 1.00 89.06 193 THR A C 1
ATOM 1541 O O . THR A 1 193 ? 14.165 0.528 -15.649 1.00 89.06 193 THR A O 1
ATOM 1544 N N . THR A 1 194 ? 16.355 0.945 -15.849 1.00 89.44 194 THR A N 1
ATOM 1545 C CA . THR A 1 194 ? 16.699 -0.423 -16.268 1.00 89.44 194 THR A CA 1
ATOM 1546 C C . THR A 1 194 ? 16.448 -1.429 -15.142 1.00 89.44 194 THR A C 1
ATOM 1548 O O . THR A 1 194 ? 15.884 -2.494 -15.387 1.00 89.44 194 THR A O 1
ATOM 1551 N N . GLU A 1 195 ? 16.776 -1.066 -13.898 1.00 90.38 195 GLU A N 1
ATOM 1552 C CA . GLU A 1 195 ? 16.401 -1.819 -12.696 1.00 90.38 195 GLU A CA 1
ATOM 1553 C C . GLU A 1 195 ? 14.890 -2.022 -12.587 1.00 90.38 195 GLU A C 1
ATOM 1555 O O . GLU A 1 195 ? 14.445 -3.160 -12.425 1.00 90.38 195 GLU A O 1
ATOM 1560 N N . ASP A 1 196 ? 14.114 -0.941 -12.713 1.00 91.12 196 ASP A N 1
ATOM 1561 C CA . ASP A 1 196 ? 12.652 -0.991 -12.624 1.00 91.12 196 ASP A CA 1
ATOM 1562 C C . ASP A 1 196 ? 12.065 -1.902 -13.718 1.00 91.12 196 ASP A C 1
ATOM 1564 O O . ASP A 1 196 ? 11.240 -2.773 -13.431 1.00 91.12 196 ASP A O 1
ATOM 1568 N N . LEU A 1 197 ? 12.538 -1.766 -14.964 1.00 89.12 197 LEU A N 1
ATOM 1569 C CA . LEU A 1 197 ? 12.116 -2.595 -16.098 1.00 89.12 197 LEU A CA 1
ATOM 1570 C C . LEU A 1 197 ? 12.433 -4.080 -15.884 1.00 89.12 197 LEU A C 1
ATOM 1572 O O . LEU A 1 197 ? 11.608 -4.930 -16.223 1.00 89.12 197 LEU A O 1
ATOM 1576 N N . ALA A 1 198 ? 13.577 -4.410 -15.280 1.00 88.12 198 ALA A N 1
ATOM 1577 C CA . ALA A 1 198 ? 13.948 -5.795 -14.992 1.00 88.12 198 ALA A CA 1
ATOM 1578 C C . ALA A 1 198 ? 13.019 -6.477 -13.970 1.00 88.12 198 ALA A C 1
ATOM 1580 O O . ALA A 1 198 ? 12.961 -7.709 -13.928 1.00 88.12 198 ALA A O 1
ATOM 1581 N N . GLN A 1 199 ? 12.271 -5.703 -13.174 1.00 89.19 199 GLN A N 1
ATOM 1582 C CA . GLN A 1 199 ? 11.253 -6.224 -12.253 1.00 89.19 199 GLN A CA 1
ATOM 1583 C C . GLN A 1 199 ? 9.874 -6.424 -12.900 1.00 89.19 199 GLN A C 1
ATOM 1585 O O . GLN A 1 199 ? 8.938 -6.892 -12.240 1.00 89.19 199 GLN A O 1
ATOM 1590 N N . LEU A 1 200 ? 9.707 -6.052 -14.170 1.00 88.94 200 LEU A N 1
ATOM 1591 C CA . LEU A 1 200 ? 8.436 -6.140 -14.880 1.00 88.94 200 LEU A CA 1
ATOM 1592 C C . LEU A 1 200 ? 8.388 -7.355 -15.814 1.00 88.94 200 LEU A C 1
ATOM 1594 O O . LEU A 1 200 ? 9.397 -7.886 -16.276 1.00 88.94 200 LEU A O 1
ATOM 1598 N N . ARG A 1 201 ? 7.163 -7.796 -16.107 1.00 85.50 201 ARG A N 1
ATOM 1599 C CA . ARG A 1 201 ? 6.868 -8.691 -17.228 1.00 85.50 201 ARG A CA 1
ATOM 1600 C C . ARG A 1 201 ? 6.239 -7.843 -18.322 1.00 85.50 201 ARG A C 1
ATOM 1602 O O . ARG A 1 201 ? 5.188 -7.247 -18.095 1.00 85.50 201 ARG A O 1
ATOM 1609 N N . VAL A 1 202 ? 6.892 -7.768 -19.478 1.00 84.31 202 VAL A N 1
ATOM 1610 C CA . VAL A 1 202 ? 6.454 -6.946 -20.610 1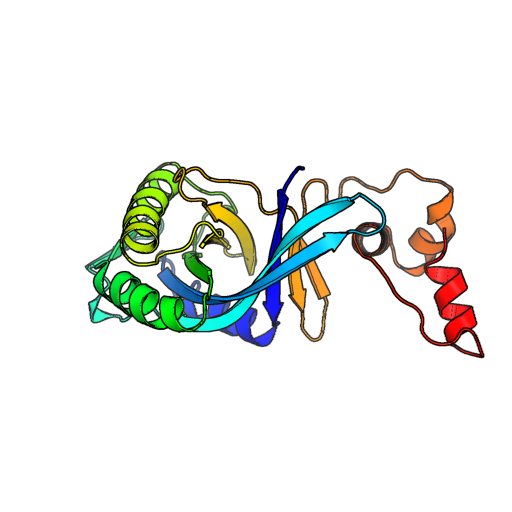.00 84.31 202 VAL A CA 1
ATOM 1611 C C . VAL A 1 202 ? 5.996 -7.867 -21.733 1.00 84.31 202 VAL A C 1
ATOM 1613 O O . VAL A 1 202 ? 6.778 -8.658 -22.251 1.00 84.31 202 VAL A O 1
ATOM 1616 N N . GLY A 1 203 ? 4.718 -7.779 -22.095 1.00 85.12 203 GLY A N 1
ATOM 1617 C CA . GLY A 1 203 ? 4.190 -8.411 -23.301 1.00 85.12 203 GLY A CA 1
ATOM 1618 C C . GLY A 1 203 ? 4.265 -7.436 -24.471 1.00 85.12 203 GLY A C 1
ATOM 1619 O O . GLY A 1 203 ? 3.766 -6.318 -24.359 1.00 85.12 203 GLY A O 1
ATOM 1620 N N . ILE A 1 204 ? 4.863 -7.851 -25.588 1.00 83.12 204 ILE A N 1
ATOM 1621 C CA . ILE A 1 204 ? 4.896 -7.064 -26.826 1.00 83.12 204 ILE A CA 1
ATOM 1622 C C . ILE A 1 204 ? 3.900 -7.676 -27.808 1.00 83.12 204 ILE A C 1
ATOM 1624 O O . ILE A 1 204 ? 4.014 -8.844 -28.174 1.00 83.12 204 ILE A O 1
ATOM 1628 N N . VAL A 1 205 ? 2.918 -6.883 -28.236 1.00 86.00 205 VAL A N 1
ATOM 1629 C CA . VAL A 1 205 ? 1.930 -7.292 -29.240 1.00 86.00 205 VAL A CA 1
ATOM 1630 C C . VAL A 1 205 ? 2.293 -6.640 -30.572 1.00 86.00 205 VAL A C 1
ATOM 1632 O O . VAL A 1 205 ? 2.093 -5.444 -30.758 1.00 86.00 205 VAL A O 1
ATOM 1635 N N . GLY A 1 206 ? 2.824 -7.450 -31.494 1.00 84.44 206 GLY A N 1
ATOM 1636 C CA . GLY A 1 206 ? 3.286 -7.020 -32.816 1.00 84.44 206 GLY A CA 1
ATOM 1637 C C . GLY A 1 206 ? 4.737 -6.522 -32.816 1.00 84.44 206 GLY A C 1
ATOM 1638 O O . GLY A 1 206 ? 5.085 -5.589 -32.102 1.00 84.44 206 GLY A O 1
ATOM 1639 N N . CYS A 1 207 ? 5.581 -7.123 -33.661 1.00 84.44 207 CYS A N 1
ATOM 1640 C CA . CYS A 1 207 ? 7.016 -6.802 -33.757 1.00 84.44 207 CYS A CA 1
ATOM 1641 C C . CYS A 1 207 ? 7.394 -6.050 -35.049 1.00 84.44 207 CYS A C 1
ATOM 1643 O O . CYS A 1 207 ? 8.566 -5.968 -35.403 1.00 84.44 207 CYS A O 1
ATOM 1645 N N . GLY A 1 208 ? 6.413 -5.514 -35.780 1.00 83.38 208 GLY A N 1
ATOM 1646 C CA . GLY A 1 208 ? 6.648 -4.665 -36.953 1.00 83.38 208 GLY A CA 1
ATOM 1647 C C . GLY A 1 208 ? 6.855 -3.196 -36.569 1.00 83.38 208 GLY A C 1
ATOM 1648 O O . GLY A 1 208 ? 6.303 -2.730 -35.572 1.00 83.38 208 GLY A O 1
ATOM 1649 N N . GLY A 1 209 ? 7.632 -2.453 -37.364 1.00 82.81 209 GLY A N 1
ATOM 1650 C CA . GLY A 1 209 ? 7.878 -1.022 -37.144 1.00 82.81 209 GLY A CA 1
ATOM 1651 C C . GLY A 1 209 ? 8.414 -0.731 -35.737 1.00 82.81 209 GLY A C 1
ATOM 1652 O O . GLY A 1 209 ? 9.422 -1.299 -35.320 1.00 82.81 209 GLY A O 1
ATOM 1653 N N . THR A 1 210 ? 7.705 0.116 -34.985 1.00 78.56 210 THR A N 1
ATOM 1654 C CA . THR A 1 210 ? 8.049 0.503 -33.606 1.00 78.56 210 THR A CA 1
ATOM 1655 C C . THR A 1 210 ? 8.131 -0.686 -32.646 1.00 78.56 210 THR A C 1
ATOM 1657 O O . THR A 1 210 ? 8.956 -0.669 -31.736 1.00 78.56 210 THR A O 1
ATOM 1660 N N . GLY A 1 211 ? 7.334 -1.741 -32.857 1.00 75.56 211 GLY A N 1
ATOM 1661 C CA . GLY A 1 211 ? 7.362 -2.938 -32.012 1.00 75.56 211 GLY A CA 1
ATOM 1662 C C . GLY A 1 211 ? 8.712 -3.657 -32.049 1.00 75.56 211 GLY A C 1
ATOM 1663 O O . GLY A 1 211 ? 9.198 -4.102 -31.014 1.00 75.56 211 GLY A O 1
ATOM 1664 N N . GLY A 1 212 ? 9.367 -3.690 -33.215 1.00 77.69 212 GLY A N 1
ATOM 1665 C CA . GLY A 1 212 ? 10.715 -4.247 -33.358 1.00 77.69 212 GLY A CA 1
ATOM 1666 C C . GLY A 1 212 ? 11.777 -3.392 -32.663 1.00 77.69 212 GLY A C 1
ATOM 1667 O O . GLY A 1 212 ? 12.669 -3.919 -32.000 1.00 77.69 212 GLY A O 1
ATOM 1668 N N . SER A 1 213 ? 11.647 -2.062 -32.735 1.00 79.31 213 SER A N 1
ATOM 1669 C CA . SER A 1 213 ? 12.525 -1.148 -31.994 1.00 79.31 213 SER A CA 1
ATOM 1670 C C . SE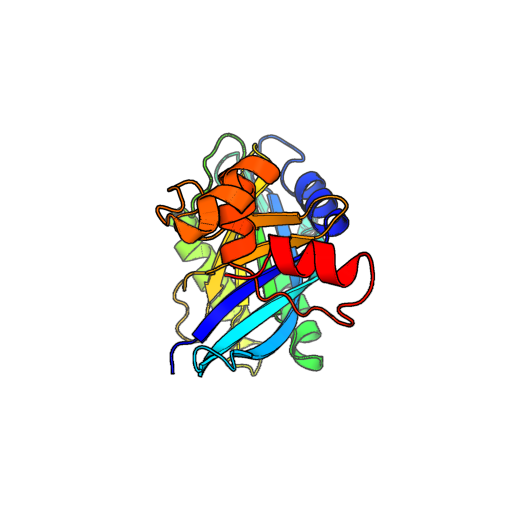R A 1 213 ? 12.393 -1.337 -30.482 1.00 79.31 213 SER A C 1
ATOM 1672 O O . SER A 1 213 ? 13.413 -1.434 -29.802 1.00 79.31 213 SER A O 1
ATOM 1674 N N . VAL A 1 214 ? 11.161 -1.438 -29.966 1.00 81.69 214 VAL A N 1
ATOM 1675 C CA . VAL A 1 214 ? 10.889 -1.673 -28.539 1.00 81.69 214 VAL A CA 1
ATOM 1676 C C . VAL A 1 214 ? 11.400 -3.039 -28.102 1.00 81.69 214 VAL A C 1
ATOM 1678 O O . VAL A 1 214 ? 12.063 -3.106 -27.073 1.00 81.69 214 VAL A O 1
ATOM 1681 N N . LEU A 1 215 ? 11.167 -4.097 -28.889 1.00 83.25 215 LEU A N 1
ATOM 1682 C CA . LEU A 1 215 ? 11.682 -5.436 -28.597 1.00 83.25 215 LEU A CA 1
ATOM 1683 C C . LEU A 1 215 ? 13.195 -5.401 -28.367 1.00 83.25 215 LEU A C 1
ATOM 1685 O O . LEU A 1 215 ? 13.645 -5.828 -27.312 1.00 83.25 215 LEU A O 1
ATOM 1689 N N . SER A 1 216 ? 13.947 -4.744 -29.255 1.00 78.62 216 SER A N 1
ATOM 1690 C CA . SER A 1 216 ? 15.407 -4.619 -29.120 1.00 78.62 216 SER A CA 1
ATOM 1691 C C . SER A 1 216 ? 15.888 -3.867 -27.869 1.00 78.62 216 SER A C 1
ATOM 1693 O O . SER A 1 216 ? 17.081 -3.873 -27.566 1.00 78.62 216 SER A O 1
ATOM 1695 N N . LEU A 1 217 ? 14.992 -3.147 -27.187 1.00 77.62 217 LEU A N 1
ATOM 1696 C CA . LEU A 1 217 ? 15.283 -2.360 -25.989 1.00 77.62 217 LEU A CA 1
ATOM 1697 C C . LEU A 1 217 ? 14.867 -3.069 -24.694 1.00 77.62 217 LEU A C 1
ATOM 1699 O O . LEU A 1 217 ? 15.318 -2.658 -23.628 1.00 77.62 217 LEU A O 1
ATOM 1703 N N . VAL A 1 218 ? 14.013 -4.095 -24.765 1.00 76.94 218 VAL A N 1
ATOM 1704 C CA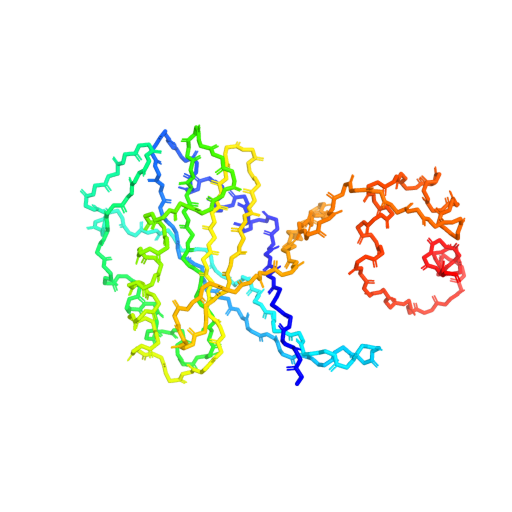 . VAL A 1 218 ? 13.502 -4.821 -23.585 1.00 76.94 218 VAL A CA 1
ATOM 1705 C C . VAL A 1 218 ? 13.782 -6.324 -23.622 1.00 76.94 218 VAL A C 1
ATOM 1707 O O . VAL A 1 218 ? 13.566 -6.999 -22.616 1.00 76.94 218 VAL A O 1
ATOM 1710 N N . GLU A 1 219 ? 14.257 -6.857 -24.749 1.00 73.00 219 GLU A N 1
ATOM 1711 C CA . GLU A 1 219 ? 14.780 -8.219 -24.829 1.00 73.00 219 GLU A CA 1
ATOM 1712 C C . GLU A 1 219 ? 16.123 -8.337 -24.092 1.00 73.00 219 GLU A C 1
ATOM 1714 O O . GLU A 1 219 ? 16.871 -7.361 -23.963 1.00 73.00 219 GLU A O 1
ATOM 1719 N N . LYS A 1 220 ? 16.367 -9.530 -23.544 1.00 63.41 220 LYS A N 1
ATOM 1720 C CA . LYS A 1 220 ? 17.623 -9.916 -22.895 1.00 63.41 220 LYS A CA 1
ATOM 1721 C C . LYS A 1 220 ? 18.548 -10.568 -23.905 1.00 63.41 220 LYS A C 1
ATOM 1723 O O . LYS A 1 220 ? 18.024 -11.385 -24.695 1.00 63.41 220 LYS A O 1
#

pLDDT: mean 92.34, std 6.66, range [62.22, 98.69]

Sequence (220 aa):
MTIRHTFTMLGEQHERLRRLLLRDESEYGALLLCGRSKQVDPWTGEIEERAVVQQVIEMPPEAVFERTPTSMTWSTTPLFNLAKSAMRRDLAICVAHSHPGGGLYFSKFDDDADRESFEIVFGRMDTERPHFAMVMDDSDEVLVRAYGPDLKPHPVHMTRIVGDRLAMRYPGRGAGLSAPEFDRQTRVFGARTTEDLAQLRVGIVGCGGTGGSVLSLVEK

Foldseek 3Di:
DAEAEAEEEAQVLLVVVCCQAVVDLWKFKKKFWWDWDWDQPPVPRYIYIYTYTPDIGGDPPVQWDDIDLADTDGHLVVLLVVLLVCQVVVIAMEIEMENRVDDADQDPVNLVVQLVSVVSNVVRHPDQGWHKYWYAYPVSDIAMWIAGPVSGTHHNQKYWHHYPDIDIDGPCQPVFDPDPVCPVLCVVPNGNVSSVLVPDDDDQDDCPDVSVVVCVNNPD